Protein AF-A0A7X8D8J1-F1 (afdb_monomer_lite)

pLDDT: mean 74.01, std 10.94, range [45.5, 93.56]

Sequence (204 aa):
MSASIVFHGLAAIAYAVLALSLWLPIQKYQRSPKLDRTFRAGLLAAIIIHGTGLLLTIILPHGLHIGWALALSAGLWLGMVVFWFESLYLRLDSLLLILLPTAALVSLIATLFPEGIVVHHANSEWLRVHLLIALCAYGLAGVAAMHAILITVLDRQLHRPVQAAGQQNTWYRALDSMPPLMVQEDLLFRLIRIAFFVLTLTVI

Secondary structure (DSSP, 8-state):
--HHHHHHHHHHHHHHHHHHHHHHHHHHH-PPP---HHHHHHHHHHHHHHHHHHHHHHEETTEEEE-HHHHHHHHHHHHHHHHHHHHHHS--TTTHHHHHHHHHHHHHHHHH----EEETTTTSHHHHHHHHHHHHHHHHHHHHHHHHHHHHHHHHHHTS-S--TT---HHHHHHHTSPPHHHHHHHHHHHHHHHHHHHHHTT-

Foldseek 3Di:
DQVLLVLLLVLLVLLVVLLCVQLVCCVPPVDQQDDDPVSLVSLVVSLVSLVVSLCSLQDDPQFGWDDPLSLQLLLLSVLSVVVSVVVVVDVQRLVSNVSSVVNSVSSVVCSVPVDTDGPRPPPDPLVSVLVVLLSNLSNLVVVLVVLVVVLVVLVVVVPDPPPPPPDPDSVNVSSVSGDDSVVSVVSSVVSNVVSVVSVVVSVD

Structure (mmCIF, N/CA/C/O backbone):
data_AF-A0A7X8D8J1-F1
#
_entry.id   AF-A0A7X8D8J1-F1
#
loop_
_atom_site.group_PDB
_atom_site.id
_atom_site.type_symbol
_atom_site.label_atom_id
_atom_site.label_alt_id
_atom_site.label_comp_id
_atom_site.label_asym_id
_atom_site.label_entity_id
_atom_site.label_seq_id
_atom_site.pdbx_PDB_ins_code
_atom_site.Cartn_x
_atom_site.Cartn_y
_atom_site.Cartn_z
_atom_site.occupancy
_atom_site.B_iso_or_equiv
_atom_site.auth_seq_id
_atom_site.auth_comp_id
_atom_site.auth_asym_id
_atom_site.auth_atom_id
_atom_site.pdbx_PDB_model_num
ATOM 1 N N . MET A 1 1 ? -10.851 -2.594 -23.783 1.00 45.94 1 MET A N 1
A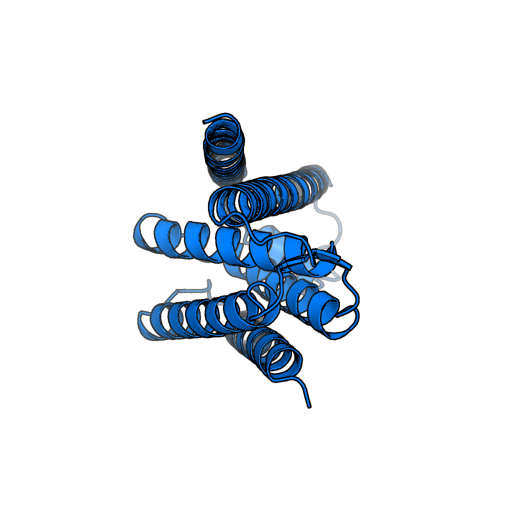TOM 2 C CA . MET A 1 1 ? -10.847 -1.991 -22.432 1.00 45.94 1 MET A CA 1
ATOM 3 C C . MET A 1 1 ? -9.671 -2.580 -21.683 1.00 45.94 1 MET A C 1
ATOM 5 O O . MET A 1 1 ? -9.546 -3.799 -21.685 1.00 45.94 1 MET A O 1
ATOM 9 N N . SER A 1 2 ? -8.736 -1.756 -21.208 1.00 56.00 2 SER A N 1
ATOM 10 C CA . SER A 1 2 ? -7.448 -2.243 -20.704 1.00 56.00 2 SER A CA 1
ATOM 11 C C . SER A 1 2 ? -7.666 -3.100 -19.455 1.00 56.00 2 SER A C 1
ATOM 13 O O . SER A 1 2 ? -8.255 -2.656 -18.471 1.00 56.00 2 SER A O 1
ATOM 15 N N . ALA A 1 3 ? -7.221 -4.357 -19.512 1.00 59.69 3 ALA A N 1
ATOM 16 C CA . ALA A 1 3 ? -7.370 -5.323 -18.425 1.00 59.69 3 ALA A CA 1
ATOM 17 C C . ALA A 1 3 ? -6.853 -4.771 -17.081 1.00 59.69 3 ALA A C 1
ATOM 19 O O . ALA A 1 3 ? -7.412 -5.074 -16.032 1.00 59.69 3 ALA A O 1
ATOM 20 N N . SER A 1 4 ? -5.858 -3.881 -17.119 1.00 59.12 4 SER A N 1
ATOM 21 C CA . SER A 1 4 ? -5.307 -3.157 -15.970 1.00 59.12 4 SER A CA 1
ATOM 22 C C . SER A 1 4 ? -6.352 -2.411 -15.135 1.00 59.12 4 SER A C 1
ATOM 24 O O . SER A 1 4 ? -6.361 -2.561 -13.912 1.00 59.12 4 SER A O 1
ATOM 26 N N . ILE A 1 5 ? -7.260 -1.662 -15.772 1.00 65.00 5 ILE A N 1
ATOM 27 C CA . ILE A 1 5 ? -8.323 -0.910 -15.080 1.00 65.00 5 ILE A CA 1
ATOM 28 C C . ILE A 1 5 ? -9.283 -1.882 -14.392 1.00 65.00 5 ILE A C 1
ATOM 30 O O . ILE A 1 5 ? -9.696 -1.654 -13.257 1.00 65.00 5 ILE A O 1
ATOM 34 N N . VAL A 1 6 ? -9.592 -3.000 -15.055 1.00 63.94 6 VAL A N 1
ATOM 35 C CA . VAL A 1 6 ? -10.482 -4.035 -14.517 1.00 63.94 6 VAL A CA 1
ATOM 36 C C . VAL A 1 6 ? -9.860 -4.693 -13.288 1.00 63.94 6 VAL A C 1
ATOM 38 O O . VAL A 1 6 ? -10.539 -4.829 -12.278 1.00 63.94 6 VAL A O 1
ATOM 41 N N . PHE A 1 7 ? -8.570 -5.040 -13.322 1.00 62.69 7 PHE A N 1
ATOM 42 C CA . PHE A 1 7 ? -7.897 -5.660 -12.176 1.00 62.69 7 PHE A CA 1
ATOM 43 C C . PHE A 1 7 ? -7.692 -4.699 -10.999 1.00 62.69 7 PHE A C 1
ATOM 45 O O . PHE A 1 7 ? -7.844 -5.119 -9.854 1.00 62.69 7 PHE A O 1
ATOM 52 N N . HIS A 1 8 ? -7.412 -3.416 -11.250 1.00 63.53 8 HIS A N 1
ATOM 53 C CA . HIS A 1 8 ? -7.326 -2.414 -10.179 1.00 63.53 8 HIS A CA 1
ATOM 54 C C . HIS A 1 8 ? -8.711 -2.130 -9.581 1.00 63.53 8 HIS A C 1
ATOM 56 O O . HIS A 1 8 ? -8.853 -2.078 -8.364 1.00 63.53 8 HIS A O 1
ATOM 62 N N . GLY A 1 9 ? -9.759 -2.061 -10.407 1.00 61.25 9 GLY A N 1
ATOM 63 C CA . GLY A 1 9 ? -11.138 -1.959 -9.926 1.00 61.25 9 GLY A CA 1
ATOM 64 C C . GLY A 1 9 ? -11.572 -3.186 -9.123 1.00 61.25 9 GLY A C 1
ATOM 65 O O . GLY A 1 9 ? -12.199 -3.053 -8.074 1.00 61.25 9 GLY A O 1
ATOM 66 N N . LEU A 1 10 ? -11.187 -4.387 -9.560 1.00 65.00 10 LEU A N 1
ATOM 67 C CA . LEU A 1 10 ? -11.498 -5.635 -8.863 1.00 65.00 10 LEU A CA 1
ATOM 68 C C . LEU A 1 10 ? -10.735 -5.746 -7.536 1.00 65.00 10 LEU A C 1
ATOM 70 O O . LEU A 1 10 ? -11.315 -6.187 -6.545 1.00 65.00 10 LEU A O 1
ATOM 74 N N . ALA A 1 11 ? -9.488 -5.271 -7.478 1.00 61.94 11 ALA A N 1
ATOM 75 C CA . ALA A 1 11 ? -8.738 -5.126 -6.233 1.00 61.94 11 ALA A CA 1
ATOM 76 C C . ALA A 1 11 ? -9.408 -4.120 -5.281 1.00 61.94 11 ALA A C 1
ATOM 78 O O . ALA A 1 11 ? -9.615 -4.444 -4.111 1.00 61.94 11 ALA A O 1
ATOM 79 N N . ALA A 1 12 ? -9.826 -2.949 -5.772 1.00 70.56 12 ALA A N 1
ATOM 80 C CA . ALA A 1 12 ? -10.542 -1.954 -4.974 1.00 70.56 12 ALA A CA 1
ATOM 81 C C . ALA A 1 12 ? -11.846 -2.523 -4.391 1.00 70.56 12 ALA A C 1
ATOM 83 O O . ALA A 1 12 ? -12.107 -2.362 -3.198 1.00 70.56 12 ALA A O 1
ATOM 84 N N . ILE A 1 13 ? -12.627 -3.249 -5.200 1.00 70.19 13 ILE A N 1
ATOM 85 C CA . ILE A 1 13 ? -13.854 -3.925 -4.754 1.00 70.19 13 ILE A CA 1
ATOM 86 C C . ILE A 1 13 ? -13.526 -5.014 -3.727 1.00 70.19 13 ILE A C 1
ATOM 88 O O . ILE A 1 13 ? -14.187 -5.083 -2.694 1.00 70.19 13 ILE A O 1
ATOM 92 N N . ALA A 1 14 ? -12.496 -5.833 -3.954 1.00 66.88 14 ALA A N 1
ATOM 93 C CA . ALA A 1 14 ? -12.094 -6.880 -3.017 1.00 66.88 14 ALA A CA 1
ATOM 94 C C . ALA A 1 14 ? -11.676 -6.299 -1.655 1.00 66.88 14 ALA A C 1
ATOM 96 O O . ALA A 1 14 ? -12.141 -6.772 -0.615 1.00 66.88 14 ALA A O 1
ATOM 97 N N . TYR A 1 15 ? -10.870 -5.233 -1.642 1.00 72.81 15 TYR A N 1
ATOM 98 C CA . TYR A 1 15 ? -10.497 -4.542 -0.406 1.00 72.81 15 TYR A CA 1
ATOM 99 C C . TYR A 1 15 ? -11.685 -3.835 0.250 1.00 72.81 15 TYR A C 1
ATOM 101 O O . TYR A 1 15 ? -11.794 -3.874 1.473 1.00 72.81 15 TYR A O 1
ATOM 109 N N . ALA A 1 16 ? -12.606 -3.255 -0.524 1.00 69.75 16 ALA A N 1
ATOM 110 C CA . ALA A 1 16 ? -13.817 -2.629 0.003 1.00 69.75 16 ALA A CA 1
ATOM 111 C C . ALA A 1 16 ? -14.773 -3.654 0.635 1.00 69.75 16 ALA A C 1
ATOM 113 O O . ALA A 1 16 ? -15.301 -3.414 1.720 1.00 69.75 16 ALA A O 1
ATOM 114 N N . VAL A 1 17 ? -14.958 -4.820 0.010 1.00 71.56 17 VAL A N 1
ATOM 115 C CA . VAL A 1 17 ? -15.770 -5.920 0.555 1.00 71.56 17 VAL A CA 1
ATOM 116 C C . VAL A 1 17 ? -15.147 -6.456 1.842 1.00 71.56 17 VAL A C 1
ATOM 118 O O . VAL A 1 17 ? -15.855 -6.631 2.834 1.00 71.56 17 VAL A O 1
ATOM 121 N N . LEU A 1 18 ? -13.826 -6.651 1.870 1.00 66.25 18 LEU A N 1
ATOM 122 C CA . LEU A 1 18 ? -13.120 -7.067 3.083 1.00 66.25 18 LEU A CA 1
ATOM 123 C C . LEU A 1 18 ? -13.219 -6.000 4.184 1.00 66.25 18 LEU A C 1
ATOM 125 O O . LEU A 1 18 ? -13.512 -6.349 5.329 1.00 66.25 18 LEU A O 1
ATOM 129 N N . ALA A 1 19 ? -13.074 -4.715 3.840 1.00 67.75 19 ALA A N 1
ATOM 1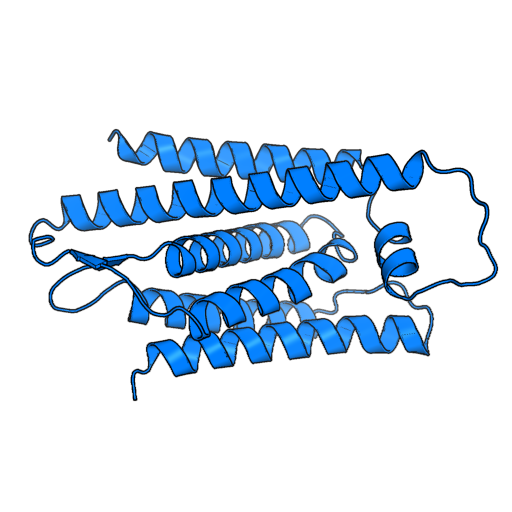30 C CA . ALA A 1 19 ? -13.247 -3.603 4.775 1.00 67.75 19 ALA A CA 1
ATOM 131 C C . ALA A 1 19 ? -14.655 -3.611 5.384 1.00 67.75 19 ALA A C 1
ATOM 133 O O . ALA A 1 19 ? -14.799 -3.607 6.605 1.00 67.75 19 ALA A O 1
ATOM 134 N N . LEU A 1 20 ? -15.693 -3.699 4.548 1.00 67.25 20 LEU A N 1
ATOM 135 C CA . LEU A 1 20 ? -17.090 -3.750 4.982 1.00 67.25 20 LEU A CA 1
ATOM 136 C C . LEU A 1 20 ? -17.372 -4.990 5.835 1.00 67.25 20 LEU A C 1
ATOM 138 O O . LEU A 1 20 ? -18.049 -4.884 6.856 1.00 67.25 20 LEU A O 1
ATOM 142 N N . SER A 1 21 ? -16.818 -6.149 5.477 1.00 61.84 21 SER A N 1
ATOM 143 C CA . SER A 1 21 ? -17.015 -7.390 6.234 1.00 61.84 21 SER A CA 1
ATOM 144 C C . SER A 1 21 ? -16.409 -7.356 7.641 1.00 61.84 21 SER A C 1
ATOM 146 O O . SER A 1 21 ? -16.939 -8.015 8.531 1.00 61.84 21 SER A O 1
ATOM 148 N N . LEU A 1 22 ? -15.352 -6.564 7.870 1.00 62.69 22 LEU A N 1
ATOM 149 C CA . LEU A 1 22 ? -14.806 -6.323 9.209 1.00 62.69 22 LEU A CA 1
ATOM 150 C C . LEU A 1 22 ? -15.526 -5.185 9.935 1.00 62.69 22 LEU A C 1
ATOM 152 O O . LEU A 1 22 ? -15.709 -5.256 11.150 1.00 62.69 22 LEU A O 1
ATOM 156 N N . TRP A 1 23 ? -15.973 -4.156 9.213 1.00 61.16 23 TRP A N 1
ATOM 157 C CA . TRP A 1 23 ? -16.614 -2.996 9.833 1.00 61.16 23 TRP A CA 1
ATOM 158 C C . TRP A 1 23 ? -18.055 -3.272 10.275 1.00 61.16 23 TRP A C 1
ATOM 160 O O . TRP A 1 23 ? -18.462 -2.827 11.350 1.00 61.16 23 TRP A O 1
ATOM 170 N N . LEU A 1 24 ? -18.827 -4.021 9.479 1.00 62.69 24 LEU A N 1
ATOM 171 C CA . LEU A 1 24 ? -20.242 -4.309 9.746 1.00 62.69 24 LEU A CA 1
ATOM 172 C C . LEU A 1 24 ? -20.457 -5.086 11.066 1.00 62.69 24 LEU A C 1
ATOM 174 O O . LEU A 1 24 ? -21.330 -4.695 11.844 1.00 62.69 24 LEU A O 1
ATOM 178 N N . PRO A 1 25 ? -19.675 -6.133 11.403 1.00 57.69 25 PRO A N 1
ATOM 179 C CA . PRO A 1 25 ? -19.815 -6.845 12.673 1.00 57.69 25 PRO A CA 1
ATOM 180 C C . PRO A 1 25 ? -19.389 -6.019 13.891 1.00 57.69 25 PRO A C 1
ATOM 182 O O . PRO A 1 25 ? -19.985 -6.170 14.956 1.00 57.69 25 PRO A O 1
ATOM 185 N N . ILE A 1 26 ? -18.404 -5.126 13.747 1.00 59.12 26 ILE A N 1
ATOM 186 C CA . ILE A 1 26 ? -17.989 -4.205 14.819 1.00 59.12 26 ILE A CA 1
ATOM 187 C C . ILE A 1 26 ? -19.116 -3.216 15.122 1.00 59.12 26 ILE A C 1
ATOM 189 O O . ILE A 1 26 ? -19.447 -2.999 16.289 1.00 59.12 26 ILE A O 1
ATOM 193 N N . GLN A 1 27 ? -19.755 -2.673 14.078 1.00 57.31 27 GLN A N 1
ATOM 194 C CA . GLN A 1 27 ? -20.901 -1.770 14.221 1.00 57.31 27 GLN A CA 1
ATOM 195 C C . GLN A 1 27 ? -22.107 -2.455 14.871 1.00 57.31 27 GLN A C 1
ATOM 197 O O . GLN A 1 27 ? -22.804 -1.832 15.669 1.00 57.31 27 GLN A O 1
ATOM 202 N N . LYS A 1 28 ? -22.356 -3.726 14.533 1.00 53.72 28 LYS A N 1
ATOM 203 C CA . LYS A 1 28 ? -23.600 -4.418 14.897 1.00 53.72 28 LYS A CA 1
ATOM 204 C C . LYS A 1 28 ? -23.507 -5.265 16.173 1.00 53.72 28 LYS A C 1
ATOM 206 O O . LYS A 1 28 ? -24.528 -5.459 16.823 1.00 53.72 28 LYS A O 1
ATOM 211 N N . TYR A 1 29 ? -22.320 -5.759 16.543 1.00 52.19 29 TYR A N 1
ATOM 212 C CA . TYR A 1 29 ? -22.154 -6.750 17.622 1.00 52.19 29 TYR A CA 1
ATOM 213 C C . TYR A 1 29 ? -21.046 -6.440 18.642 1.00 52.19 29 TYR A C 1
ATOM 215 O O . TYR A 1 29 ? -20.812 -7.278 19.511 1.00 52.19 29 TYR A O 1
ATOM 223 N N . GLN A 1 30 ? -20.355 -5.291 18.558 1.00 54.56 30 GLN A N 1
ATOM 224 C CA . GLN A 1 30 ? -19.286 -4.899 19.503 1.00 54.56 30 GLN A CA 1
ATOM 225 C C . GLN A 1 30 ? -18.214 -5.990 19.727 1.00 54.56 30 GLN A C 1
ATOM 227 O O . GLN A 1 30 ? -17.641 -6.113 20.807 1.00 54.56 30 GLN A O 1
ATOM 232 N N . ARG A 1 31 ? -17.943 -6.825 18.717 1.00 54.22 31 ARG A N 1
ATOM 233 C CA . ARG A 1 31 ? -16.914 -7.868 18.803 1.00 54.22 31 ARG A CA 1
ATOM 234 C C . ARG A 1 31 ? -15.585 -7.327 18.306 1.00 54.22 31 ARG A C 1
ATOM 236 O O . ARG A 1 31 ? -15.532 -6.742 17.228 1.00 54.22 31 ARG A O 1
ATOM 243 N N . SER A 1 32 ? -14.513 -7.588 19.053 1.00 54.66 32 SER A N 1
ATOM 244 C CA . SER A 1 32 ? -13.151 -7.394 18.556 1.00 54.66 32 SER A CA 1
ATOM 245 C C . SER A 1 32 ? -12.984 -8.171 17.244 1.00 54.66 32 SER A C 1
ATOM 247 O O . SER A 1 32 ? -13.390 -9.342 17.196 1.00 54.66 32 SER A O 1
ATOM 249 N N . PRO A 1 33 ? -12.429 -7.553 16.185 1.00 59.19 33 PRO A N 1
ATOM 250 C CA . PRO A 1 33 ? -12.166 -8.257 14.940 1.00 59.19 33 PRO A CA 1
ATOM 251 C C . PRO A 1 33 ? -11.266 -9.453 15.246 1.00 59.19 33 PRO A C 1
ATOM 253 O O . PRO A 1 33 ? -10.233 -9.311 15.893 1.00 59.19 33 PRO A O 1
ATOM 256 N N . LYS A 1 34 ? -11.691 -10.645 14.828 1.00 63.31 34 LYS A N 1
ATOM 257 C CA . LYS A 1 34 ? -10.862 -11.848 14.858 1.00 63.31 34 LYS A CA 1
ATOM 258 C C . LYS A 1 34 ? -10.636 -12.264 13.422 1.00 63.31 34 LYS A C 1
ATOM 260 O O . LYS A 1 34 ? -11.606 -12.516 12.705 1.00 63.31 34 LYS A O 1
ATOM 265 N N . LEU A 1 35 ? -9.375 -12.354 13.011 1.00 66.19 35 LEU A N 1
ATOM 266 C CA . LEU A 1 35 ? -9.056 -12.941 11.718 1.00 66.19 35 LEU A CA 1
ATOM 267 C C . LEU A 1 35 ? -9.223 -14.456 11.790 1.00 66.19 35 LEU A C 1
ATOM 269 O O . LEU A 1 35 ? -8.325 -15.171 12.235 1.00 66.19 35 LEU A O 1
ATOM 273 N N . ASP A 1 36 ? -10.368 -14.939 11.319 1.00 73.88 36 ASP A N 1
ATOM 274 C 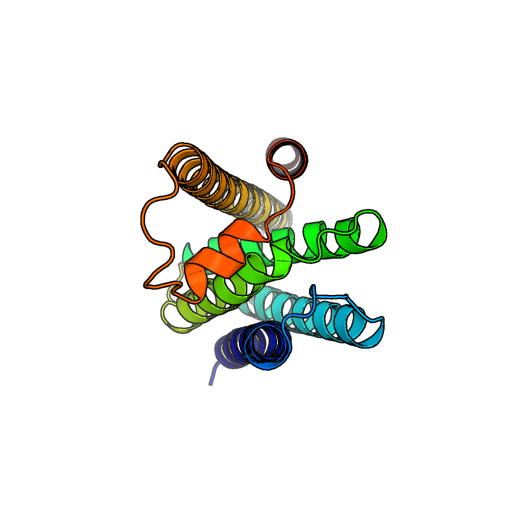CA . ASP A 1 36 ? -10.545 -16.355 11.026 1.00 73.88 36 ASP A CA 1
ATOM 275 C C . ASP A 1 36 ? -9.704 -16.766 9.798 1.00 73.88 36 ASP A C 1
ATOM 277 O O . ASP A 1 36 ? -9.315 -15.942 8.959 1.00 73.88 36 ASP A O 1
ATOM 281 N N . ARG A 1 37 ? -9.412 -18.063 9.675 1.00 78.44 37 ARG A N 1
ATOM 282 C CA . ARG A 1 37 ? -8.624 -18.645 8.578 1.00 78.44 37 ARG A CA 1
ATOM 283 C C . ARG A 1 37 ? -9.214 -18.310 7.205 1.00 78.44 37 ARG A C 1
ATOM 285 O O . ARG A 1 37 ? -8.469 -18.077 6.256 1.00 78.44 37 ARG A O 1
ATOM 292 N N . THR A 1 38 ? -10.538 -18.245 7.121 1.00 78.50 38 THR A N 1
ATOM 293 C CA . THR A 1 38 ? -11.296 -17.841 5.930 1.00 78.50 38 THR A CA 1
ATOM 294 C C . THR A 1 38 ? -10.978 -16.406 5.505 1.00 78.50 38 THR A C 1
ATOM 296 O O . THR A 1 38 ? -10.695 -16.157 4.334 1.00 78.50 38 THR A O 1
ATOM 299 N N . PHE A 1 39 ? -10.923 -15.475 6.459 1.00 77.69 39 PHE A N 1
ATOM 300 C CA . PHE A 1 39 ? -10.586 -14.078 6.197 1.00 77.69 39 PHE A CA 1
ATOM 301 C C . PHE A 1 39 ? -9.138 -13.921 5.724 1.00 77.69 39 PHE A C 1
ATOM 303 O O . PHE A 1 39 ? -8.874 -13.208 4.759 1.00 77.69 39 PHE A O 1
ATOM 310 N N . ARG A 1 40 ? -8.193 -14.639 6.346 1.00 78.69 40 ARG A N 1
ATOM 311 C CA . ARG A 1 40 ? -6.777 -14.639 5.928 1.00 78.69 40 ARG A CA 1
ATOM 312 C C . ARG A 1 40 ? -6.592 -15.152 4.500 1.00 78.69 40 ARG A C 1
ATOM 314 O O . ARG A 1 40 ? -5.772 -14.607 3.762 1.00 78.69 40 ARG A O 1
ATOM 321 N N . ALA A 1 41 ? -7.356 -16.174 4.114 1.00 81.19 41 ALA A N 1
ATOM 322 C CA . ALA A 1 41 ? -7.362 -16.697 2.751 1.00 81.19 41 ALA A CA 1
ATOM 323 C C . ALA A 1 41 ? -7.986 -15.701 1.758 1.00 81.19 41 ALA A C 1
ATOM 325 O O . ALA A 1 41 ? -7.433 -15.489 0.681 1.00 81.19 41 ALA A O 1
ATOM 326 N N . GLY A 1 42 ? -9.084 -15.035 2.134 1.00 81.38 42 GLY A N 1
ATOM 327 C CA . GLY A 1 42 ? -9.688 -13.969 1.326 1.00 81.38 42 GLY A CA 1
ATOM 328 C C . GLY A 1 42 ? -8.751 -12.773 1.127 1.00 81.38 42 GLY A C 1
ATOM 329 O O . GLY A 1 42 ? -8.629 -12.257 0.018 1.00 81.38 42 GLY A O 1
ATOM 330 N N . LEU A 1 43 ? -8.022 -12.385 2.176 1.00 81.31 43 LEU A N 1
ATOM 331 C CA . LEU A 1 43 ? -7.011 -11.332 2.113 1.00 81.31 43 LEU A CA 1
ATOM 332 C C . LEU A 1 43 ? -5.852 -11.708 1.180 1.00 81.31 43 LEU A C 1
ATOM 334 O O . LEU A 1 43 ? -5.447 -10.891 0.357 1.00 81.31 43 LEU A O 1
ATOM 338 N N . LEU A 1 44 ? -5.363 -12.950 1.261 1.00 84.50 44 LEU A N 1
ATOM 339 C CA . LEU A 1 44 ? -4.348 -13.469 0.340 1.00 84.50 44 LEU A CA 1
ATOM 340 C C . LEU A 1 44 ? -4.843 -13.413 -1.113 1.00 84.50 44 LEU A C 1
ATOM 342 O O . LEU A 1 44 ? -4.118 -12.950 -1.990 1.00 84.50 44 LEU A O 1
ATOM 346 N N . ALA A 1 45 ? -6.084 -13.835 -1.370 1.00 82.50 45 ALA A N 1
ATOM 347 C CA . ALA A 1 45 ? -6.670 -13.778 -2.706 1.00 82.50 45 ALA A CA 1
ATOM 348 C C . ALA A 1 45 ? -6.740 -12.335 -3.236 1.00 82.50 45 ALA A C 1
ATOM 350 O O . ALA A 1 45 ? -6.345 -12.085 -4.374 1.00 82.50 45 ALA A O 1
ATOM 351 N N . ALA A 1 46 ? -7.157 -11.373 -2.405 1.00 80.69 46 ALA A N 1
ATOM 352 C CA . ALA A 1 46 ? -7.173 -9.955 -2.771 1.00 80.69 46 ALA A CA 1
ATOM 353 C C . ALA A 1 46 ? -5.765 -9.420 -3.091 1.00 80.69 46 ALA A C 1
ATOM 355 O O . ALA A 1 46 ? -5.587 -8.703 -4.075 1.00 80.69 46 ALA A O 1
ATOM 356 N N . ILE A 1 47 ? -4.753 -9.816 -2.311 1.00 83.25 47 ILE A N 1
ATOM 357 C CA . ILE A 1 47 ? -3.347 -9.470 -2.565 1.00 83.25 47 ILE A CA 1
ATOM 358 C C . ILE A 1 47 ? -2.877 -10.051 -3.904 1.00 83.25 47 ILE A C 1
ATOM 360 O O . ILE A 1 47 ? -2.252 -9.336 -4.684 1.00 83.25 47 ILE A O 1
ATOM 364 N N . ILE A 1 48 ? -3.194 -11.308 -4.218 1.00 85.81 48 ILE A N 1
ATOM 365 C CA . ILE A 1 48 ? -2.811 -11.931 -5.497 1.00 85.81 48 ILE A CA 1
ATOM 366 C C . ILE A 1 48 ? -3.478 -11.208 -6.676 1.00 85.81 48 ILE A C 1
ATOM 368 O O . ILE A 1 48 ? -2.824 -10.903 -7.674 1.00 85.81 48 ILE A O 1
ATOM 372 N N . ILE A 1 49 ? -4.762 -10.875 -6.556 1.00 80.44 49 ILE A N 1
ATOM 373 C CA . ILE A 1 49 ? -5.505 -10.131 -7.583 1.00 80.44 49 ILE A CA 1
ATOM 374 C C . ILE A 1 49 ? -4.898 -8.739 -7.802 1.00 80.44 49 ILE A C 1
ATOM 376 O O . ILE A 1 49 ? -4.677 -8.326 -8.938 1.00 80.44 49 ILE A O 1
ATOM 380 N N . HIS A 1 50 ? -4.585 -8.017 -6.729 1.00 81.38 50 HIS A N 1
ATOM 381 C CA . HIS A 1 50 ? -3.964 -6.700 -6.840 1.00 81.38 50 HIS A CA 1
ATOM 382 C C . HIS A 1 50 ? -2.562 -6.794 -7.466 1.00 81.38 50 HIS A C 1
ATOM 384 O O . HIS A 1 50 ? -2.237 -6.023 -8.368 1.00 81.38 50 HIS A O 1
ATOM 390 N N . GLY A 1 51 ? -1.765 -7.788 -7.065 1.00 83.06 51 GLY A N 1
ATOM 391 C CA . GLY A 1 51 ? -0.423 -8.015 -7.606 1.00 83.06 51 GLY A CA 1
ATOM 392 C C . GLY A 1 51 ? -0.433 -8.382 -9.090 1.00 83.06 51 GLY A C 1
ATOM 393 O O . GLY A 1 51 ? 0.361 -7.855 -9.864 1.00 83.06 51 GLY A O 1
ATOM 394 N N . THR A 1 52 ? -1.371 -9.231 -9.517 1.00 81.44 52 THR A N 1
ATOM 395 C CA . THR A 1 52 ? -1.552 -9.560 -10.942 1.00 81.44 52 THR A CA 1
ATOM 396 C C . THR A 1 52 ? -1.992 -8.344 -11.750 1.00 81.44 52 THR A C 1
ATOM 398 O O . THR A 1 52 ? -1.438 -8.100 -12.820 1.00 81.44 52 THR A O 1
ATOM 401 N N . GLY A 1 53 ? -2.903 -7.526 -11.213 1.00 80.19 53 GLY A N 1
ATOM 402 C CA . GLY A 1 53 ? -3.257 -6.241 -11.808 1.00 80.19 53 GLY A CA 1
ATOM 403 C C . GLY A 1 53 ? -2.044 -5.339 -11.999 1.00 80.19 53 GLY A C 1
ATOM 404 O O . GLY A 1 53 ? -1.825 -4.844 -13.098 1.00 80.19 53 GLY A O 1
ATOM 405 N N . LEU A 1 54 ? -1.230 -5.162 -10.958 1.00 81.06 54 LEU A N 1
ATOM 406 C CA . LEU A 1 54 ? -0.012 -4.351 -11.002 1.00 81.06 54 LEU A CA 1
ATOM 407 C C . LEU A 1 54 ? 0.994 -4.854 -12.040 1.00 81.06 54 LEU A C 1
ATOM 409 O O . LEU A 1 54 ? 1.479 -4.056 -12.838 1.00 81.06 54 LEU A O 1
ATOM 413 N N . LEU A 1 55 ? 1.272 -6.159 -12.072 1.00 81.56 55 LEU A N 1
ATOM 414 C CA . LEU A 1 55 ? 2.198 -6.757 -13.039 1.00 81.56 55 LEU A CA 1
ATOM 415 C C . LEU A 1 55 ? 1.761 -6.489 -14.482 1.00 81.56 55 LEU A C 1
ATOM 417 O O . LEU A 1 55 ? 2.580 -6.070 -15.296 1.00 81.56 55 LEU A O 1
ATOM 421 N N . LEU A 1 56 ? 0.470 -6.669 -14.775 1.00 80.25 56 LEU A N 1
ATOM 422 C CA . LEU A 1 56 ? -0.097 -6.427 -16.104 1.00 80.25 56 LEU A CA 1
ATOM 423 C C . LEU A 1 56 ? -0.102 -4.944 -16.497 1.00 80.25 56 LEU A C 1
ATOM 425 O O . LEU A 1 56 ? -0.073 -4.633 -17.687 1.00 80.25 56 LEU A O 1
ATOM 429 N N . THR A 1 57 ? -0.166 -4.030 -15.525 1.00 78.62 57 THR A N 1
ATOM 430 C CA . THR A 1 57 ? -0.143 -2.587 -15.801 1.00 78.62 57 THR A CA 1
ATOM 431 C C . THR A 1 57 ? 1.269 -2.027 -15.895 1.00 78.62 57 THR A C 1
ATOM 433 O O . THR A 1 57 ? 1.471 -1.078 -16.638 1.00 78.62 57 THR A O 1
ATOM 436 N N . ILE A 1 58 ? 2.228 -2.563 -15.138 1.00 80.25 58 ILE A N 1
ATOM 437 C CA . ILE A 1 58 ? 3.605 -2.053 -15.081 1.00 80.25 58 ILE A CA 1
ATOM 438 C C . ILE A 1 58 ? 4.445 -2.632 -16.224 1.00 80.25 58 ILE A C 1
ATOM 440 O O . ILE A 1 58 ? 5.179 -1.891 -16.881 1.00 80.25 58 ILE A O 1
ATOM 444 N N . ILE A 1 59 ? 4.339 -3.942 -16.471 1.00 80.19 59 ILE A N 1
ATOM 445 C CA . ILE A 1 59 ? 5.145 -4.656 -17.465 1.00 80.19 59 ILE A CA 1
ATOM 446 C C . ILE A 1 59 ? 4.378 -4.693 -18.787 1.00 80.19 59 ILE A C 1
ATOM 448 O O . ILE A 1 59 ? 3.453 -5.487 -18.959 1.00 80.19 59 ILE A O 1
ATOM 452 N N . LEU A 1 60 ? 4.770 -3.840 -19.736 1.00 79.25 60 LEU A N 1
ATOM 453 C CA . LEU A 1 60 ? 4.234 -3.853 -21.095 1.00 79.25 60 LEU A CA 1
ATOM 454 C C . LEU A 1 60 ? 5.237 -4.497 -22.065 1.00 79.25 60 LEU A C 1
ATOM 456 O O . LEU A 1 60 ? 6.448 -4.428 -21.847 1.00 79.25 60 LEU A O 1
ATOM 460 N N . PRO A 1 61 ? 4.771 -5.058 -23.199 1.00 71.00 61 PRO A N 1
ATOM 461 C CA . PRO A 1 61 ? 5.664 -5.690 -24.171 1.00 71.00 61 PRO A CA 1
ATOM 462 C C . PRO A 1 61 ? 6.718 -4.738 -24.773 1.00 71.00 61 PRO A C 1
ATOM 464 O O . PRO A 1 61 ? 7.770 -5.193 -25.206 1.00 71.00 61 PRO A O 1
ATOM 467 N N . HIS A 1 62 ? 6.457 -3.424 -24.779 1.00 68.06 62 HIS A N 1
ATOM 468 C CA . HIS A 1 62 ? 7.306 -2.403 -25.415 1.00 68.06 62 HIS A CA 1
ATOM 469 C C . HIS A 1 62 ? 7.852 -1.354 -24.424 1.00 68.06 62 HIS A C 1
ATOM 471 O O . HIS A 1 62 ? 8.276 -0.277 -24.838 1.00 68.06 62 HIS A O 1
ATOM 477 N N . GLY A 1 63 ? 7.826 -1.626 -23.115 1.00 73.31 63 GLY A N 1
ATOM 478 C CA . GLY A 1 63 ? 8.338 -0.689 -22.113 1.00 73.31 63 GLY A CA 1
ATOM 479 C C . GLY A 1 63 ? 7.759 -0.898 -20.719 1.00 73.31 63 GLY A C 1
ATOM 480 O O . GLY A 1 63 ? 6.947 -1.792 -20.492 1.00 73.31 63 GLY A O 1
ATOM 481 N N . LEU A 1 64 ? 8.175 -0.047 -19.783 1.00 79.50 64 LEU A N 1
ATOM 482 C CA . LEU A 1 64 ? 7.593 -0.000 -18.443 1.00 79.50 64 LEU A CA 1
ATOM 483 C C . LEU A 1 64 ? 6.619 1.172 -18.362 1.00 79.50 64 LEU A C 1
ATOM 485 O O . LEU A 1 64 ? 6.984 2.294 -18.720 1.00 79.50 64 LEU A O 1
ATOM 489 N N . HIS A 1 65 ? 5.401 0.922 -17.897 1.00 80.56 65 HIS A N 1
ATOM 490 C CA . HIS A 1 65 ? 4.448 1.988 -17.620 1.00 80.56 65 HIS A CA 1
ATOM 491 C C . HIS A 1 65 ? 4.552 2.372 -16.146 1.00 80.56 65 HIS A C 1
ATOM 493 O O . HIS A 1 65 ? 4.226 1.590 -15.250 1.00 80.56 65 HIS A O 1
ATOM 499 N N . ILE A 1 66 ? 5.058 3.579 -15.901 1.00 78.81 66 ILE A N 1
ATOM 500 C CA . ILE A 1 66 ? 5.322 4.091 -14.558 1.00 78.81 66 ILE A CA 1
ATOM 501 C C . ILE A 1 66 ? 4.474 5.339 -14.346 1.00 78.81 66 ILE A C 1
ATOM 503 O O . ILE A 1 66 ? 4.477 6.261 -15.159 1.00 78.81 66 ILE A O 1
ATOM 507 N N . GLY A 1 67 ? 3.773 5.392 -13.220 1.00 78.12 67 GLY A N 1
ATOM 508 C CA . GLY A 1 67 ? 3.024 6.564 -12.784 1.00 78.12 67 GLY A CA 1
ATOM 509 C C . GLY A 1 67 ? 3.086 6.692 -11.270 1.00 78.12 67 GLY A C 1
ATOM 510 O O . GLY A 1 67 ? 3.324 5.711 -10.566 1.00 78.12 67 GLY A O 1
ATOM 511 N N . TRP A 1 68 ? 2.852 7.895 -10.752 1.00 76.38 68 TRP A N 1
ATOM 512 C CA . TRP A 1 68 ? 2.824 8.137 -9.307 1.00 76.38 68 TRP A CA 1
ATOM 513 C C . TRP A 1 68 ? 1.704 7.332 -8.623 1.00 76.38 68 TRP A C 1
ATOM 515 O O . TRP A 1 68 ? 1.918 6.761 -7.557 1.00 76.38 68 TRP A O 1
ATOM 525 N N . ALA A 1 69 ? 0.536 7.207 -9.265 1.00 77.19 69 ALA A N 1
ATOM 526 C CA . ALA A 1 69 ? -0.585 6.429 -8.745 1.00 77.19 69 ALA A CA 1
ATOM 527 C C . ALA A 1 69 ? -0.268 4.923 -8.724 1.00 77.19 69 ALA A C 1
ATOM 529 O O . ALA A 1 69 ? -0.564 4.239 -7.745 1.00 77.19 69 ALA A O 1
ATOM 530 N N . LEU A 1 70 ? 0.420 4.422 -9.758 1.00 76.75 70 LEU A N 1
ATOM 531 C CA . LEU A 1 70 ? 0.927 3.046 -9.804 1.00 76.75 70 LEU A CA 1
ATOM 532 C C . LEU A 1 70 ? 1.996 2.794 -8.741 1.00 76.75 70 LEU A C 1
ATOM 534 O O . LEU A 1 70 ? 1.965 1.747 -8.103 1.00 76.75 70 LEU A O 1
ATOM 538 N N . ALA A 1 71 ? 2.896 3.751 -8.503 1.00 77.31 71 ALA A N 1
ATOM 539 C CA . ALA A 1 71 ? 3.899 3.664 -7.444 1.00 77.31 71 ALA A CA 1
ATOM 540 C C . ALA A 1 71 ? 3.253 3.573 -6.053 1.00 77.31 71 ALA A C 1
ATOM 542 O O . ALA A 1 71 ? 3.638 2.728 -5.245 1.00 77.31 71 ALA A O 1
ATOM 543 N N . LEU A 1 72 ? 2.229 4.393 -5.791 1.00 75.25 72 LEU A N 1
ATOM 544 C CA . LEU A 1 72 ? 1.452 4.335 -4.550 1.00 75.25 72 LEU A CA 1
ATOM 545 C C . LEU A 1 72 ? 0.704 3.004 -4.409 1.00 75.25 72 LEU A C 1
ATOM 547 O O . LEU A 1 72 ? 0.748 2.392 -3.343 1.00 75.25 72 LEU A O 1
ATOM 551 N N . SER A 1 73 ? 0.058 2.529 -5.478 1.00 81.81 73 SER A N 1
ATOM 552 C CA . SER A 1 73 ? -0.656 1.246 -5.484 1.00 81.81 73 SER A CA 1
ATOM 553 C C . SER A 1 73 ? 0.293 0.066 -5.255 1.00 81.81 73 SER A C 1
ATOM 555 O O . SER A 1 73 ? -0.004 -0.808 -4.442 1.00 81.81 73 SER A O 1
ATOM 557 N N . ALA A 1 74 ? 1.462 0.071 -5.903 1.00 82.12 74 ALA A N 1
ATOM 558 C CA . ALA A 1 74 ? 2.513 -0.930 -5.726 1.00 82.12 74 ALA A CA 1
ATOM 559 C C . ALA A 1 74 ? 3.080 -0.916 -4.304 1.00 82.12 74 ALA A C 1
ATOM 561 O O . ALA A 1 74 ? 3.218 -1.966 -3.677 1.00 82.12 74 ALA A O 1
ATOM 562 N N . GLY A 1 75 ? 3.354 0.275 -3.769 1.00 82.31 75 GLY A N 1
ATOM 563 C CA . GLY A 1 75 ? 3.793 0.452 -2.390 1.00 82.31 75 GLY A CA 1
ATOM 564 C C . GLY A 1 75 ? 2.797 -0.120 -1.396 1.00 82.31 75 GLY A C 1
ATOM 565 O O . GLY A 1 75 ? 3.169 -0.883 -0.507 1.00 82.31 75 GLY A O 1
ATOM 566 N N . LEU A 1 76 ? 1.516 0.195 -1.576 1.00 81.25 76 LEU A N 1
ATOM 567 C CA . LEU A 1 76 ? 0.460 -0.282 -0.694 1.00 81.25 76 LEU A CA 1
ATOM 568 C C . LEU A 1 76 ? 0.211 -1.780 -0.831 1.00 81.25 76 LEU A C 1
ATOM 570 O O . LEU A 1 76 ? -0.036 -2.446 0.171 1.00 81.25 76 LEU A O 1
ATOM 574 N N . TRP A 1 77 ? 0.331 -2.327 -2.040 1.00 85.44 77 TRP A N 1
ATOM 575 C CA . TRP A 1 77 ? 0.329 -3.768 -2.259 1.00 85.44 77 TRP A CA 1
ATOM 576 C C . TRP A 1 77 ? 1.469 -4.452 -1.494 1.00 85.44 77 TRP A C 1
ATOM 578 O O . TRP A 1 77 ? 1.213 -5.401 -0.755 1.00 85.44 77 TRP A O 1
ATOM 588 N N . LEU A 1 78 ? 2.699 -3.932 -1.583 1.00 81.44 78 LEU A N 1
ATOM 589 C CA . LEU A 1 78 ? 3.838 -4.440 -0.811 1.00 81.44 78 LEU A CA 1
ATOM 590 C C . LEU A 1 78 ? 3.606 -4.308 0.699 1.00 81.44 78 LEU A C 1
ATOM 592 O O . LEU A 1 78 ? 3.866 -5.251 1.443 1.00 81.44 78 LEU A O 1
ATOM 596 N N . GLY A 1 79 ? 3.058 -3.180 1.155 1.00 80.56 79 GLY A N 1
ATOM 597 C CA . GLY A 1 79 ? 2.665 -2.985 2.550 1.00 80.56 79 GLY A CA 1
ATOM 598 C C . GLY A 1 79 ? 1.635 -4.019 3.016 1.00 80.56 79 GLY A C 1
ATOM 599 O O . GLY A 1 79 ? 1.780 -4.580 4.099 1.00 80.56 79 GLY A O 1
ATOM 600 N N . MET A 1 80 ? 0.645 -4.347 2.178 1.00 81.06 80 MET A N 1
ATOM 601 C CA . MET A 1 80 ? -0.336 -5.403 2.452 1.00 81.06 80 MET A CA 1
ATOM 602 C C . MET A 1 80 ? 0.292 -6.798 2.484 1.00 81.06 80 MET A C 1
ATOM 604 O O . MET A 1 80 ? -0.125 -7.620 3.296 1.00 81.06 80 MET A O 1
ATOM 608 N N . VAL A 1 81 ? 1.291 -7.072 1.640 1.00 83.56 81 VAL A N 1
ATOM 609 C CA . VAL A 1 81 ? 2.062 -8.326 1.681 1.00 83.56 81 VAL A CA 1
ATOM 610 C C . VAL A 1 81 ? 2.830 -8.435 2.997 1.00 83.56 81 VAL A C 1
ATOM 612 O O . VAL A 1 81 ? 2.704 -9.450 3.681 1.00 83.56 81 VAL A O 1
ATOM 615 N N . VAL A 1 82 ? 3.575 -7.391 3.381 1.00 78.94 82 VAL A N 1
ATOM 616 C CA . VAL A 1 82 ? 4.314 -7.345 4.657 1.00 78.94 82 VAL A CA 1
ATOM 617 C C . VAL A 1 82 ? 3.355 -7.552 5.824 1.00 78.94 82 VAL A C 1
ATOM 619 O O . VAL A 1 82 ? 3.568 -8.446 6.640 1.00 78.94 82 VAL A O 1
ATOM 622 N N . PHE A 1 83 ? 2.248 -6.812 5.841 1.00 78.12 83 PHE A N 1
ATOM 623 C CA . PHE A 1 83 ? 1.227 -6.944 6.869 1.00 78.12 83 PHE A CA 1
ATOM 624 C C . PHE A 1 83 ? 0.619 -8.354 6.913 1.00 78.12 83 PHE A C 1
ATOM 626 O O . PHE A 1 83 ? 0.411 -8.906 7.991 1.00 78.12 83 PHE A O 1
ATOM 633 N N . TRP A 1 84 ? 0.323 -8.965 5.760 1.00 81.94 84 TRP A N 1
ATOM 634 C CA . TRP A 1 84 ? -0.224 -10.322 5.713 1.00 81.94 84 TRP A CA 1
ATOM 635 C C . TRP A 1 84 ? 0.752 -11.326 6.328 1.00 81.94 84 TRP A C 1
ATOM 637 O O . TRP A 1 84 ? 0.337 -12.133 7.161 1.00 81.94 84 TRP A O 1
ATOM 647 N N . PHE A 1 85 ? 2.043 -11.227 5.996 1.00 80.25 85 PHE A N 1
ATOM 648 C CA . PHE A 1 85 ? 3.089 -12.030 6.632 1.00 80.25 85 PHE A CA 1
ATOM 649 C C . PHE A 1 85 ? 3.136 -11.798 8.144 1.00 80.25 85 PHE A C 1
ATOM 651 O O . PHE A 1 85 ? 3.158 -12.759 8.910 1.00 80.25 85 PHE A O 1
ATOM 658 N N . GLU A 1 86 ? 3.085 -10.548 8.596 1.00 74.50 86 GLU A N 1
ATOM 659 C CA . GLU A 1 86 ? 3.094 -10.221 10.022 1.00 74.50 86 GLU A CA 1
ATOM 660 C C . GLU A 1 86 ? 1.843 -10.692 10.753 1.00 74.50 86 GLU A C 1
ATOM 662 O O . GLU A 1 86 ? 1.953 -11.137 11.890 1.00 74.50 86 GLU A O 1
ATOM 667 N N . SER A 1 87 ? 0.676 -10.694 10.108 1.00 74.38 87 SER A N 1
ATOM 668 C CA . SER A 1 87 ? -0.582 -11.184 10.688 1.00 74.38 87 SER A CA 1
ATOM 669 C C . SER A 1 87 ? -0.546 -12.678 11.055 1.00 74.38 87 SER A C 1
ATOM 671 O O . SER A 1 87 ? -1.378 -13.167 11.833 1.00 74.38 87 SER A O 1
ATOM 673 N N . LEU A 1 88 ? 0.423 -13.427 10.509 1.00 74.62 88 LEU A N 1
ATOM 674 C CA . LEU A 1 88 ? 0.682 -14.818 10.882 1.00 74.62 88 LEU A CA 1
ATOM 675 C C . LEU A 1 88 ? 1.398 -14.929 12.236 1.00 74.62 88 LEU A C 1
ATOM 677 O O . LEU A 1 88 ? 1.150 -15.892 12.961 1.00 74.62 88 LEU A O 1
ATOM 681 N N . TYR A 1 89 ? 2.238 -13.950 12.582 1.00 69.44 89 TYR A N 1
ATOM 682 C CA . TYR A 1 89 ? 3.065 -13.943 13.795 1.00 69.44 89 TYR A CA 1
ATOM 683 C C . TYR A 1 89 ? 2.495 -13.042 14.902 1.00 69.44 89 TYR A C 1
ATOM 685 O O . TYR A 1 89 ? 2.562 -13.389 16.081 1.00 69.44 89 TYR A O 1
ATOM 693 N N . LEU A 1 90 ? 1.906 -11.904 14.534 1.00 64.56 90 LEU A N 1
ATOM 694 C CA . LEU A 1 90 ? 1.365 -10.875 15.417 1.00 64.56 90 LEU A CA 1
ATOM 695 C C . LEU A 1 90 ? -0.154 -10.760 15.228 1.00 64.56 90 LEU A C 1
ATOM 697 O O . LEU A 1 90 ? -0.669 -10.771 14.111 1.00 64.56 90 LEU A O 1
ATOM 701 N N . ARG A 1 91 ? -0.898 -10.606 16.329 1.00 64.94 91 ARG A N 1
ATOM 702 C CA . ARG A 1 91 ? -2.353 -10.365 16.298 1.00 64.94 91 ARG A CA 1
ATOM 703 C C . ARG A 1 91 ? -2.640 -8.885 16.040 1.00 64.94 91 ARG A C 1
ATOM 705 O O . ARG A 1 91 ? -3.058 -8.162 16.939 1.00 64.94 91 ARG A O 1
ATOM 712 N N . LEU A 1 92 ? -2.384 -8.433 14.816 1.00 63.91 92 LEU A N 1
ATOM 713 C CA . LEU A 1 92 ? -2.586 -7.045 14.377 1.00 63.91 92 LEU A CA 1
ATOM 714 C C . LEU A 1 92 ? -3.991 -6.823 13.792 1.00 63.91 92 LEU A C 1
ATOM 716 O O . LEU A 1 92 ? -4.171 -6.087 12.822 1.00 63.91 92 LEU A O 1
ATOM 720 N N . ASP A 1 93 ? -4.998 -7.478 14.372 1.00 67.56 93 ASP A N 1
ATOM 721 C CA . ASP A 1 93 ? -6.347 -7.572 13.802 1.00 67.56 93 ASP A CA 1
ATOM 722 C C . ASP A 1 93 ? -7.041 -6.199 13.687 1.00 67.56 93 ASP A C 1
ATOM 724 O O . ASP A 1 93 ? -7.846 -5.979 12.782 1.00 67.56 93 ASP A O 1
ATOM 728 N N . SER A 1 94 ? -6.700 -5.245 14.560 1.00 64.81 94 SER A N 1
ATOM 729 C CA . SER A 1 94 ? -7.243 -3.882 14.539 1.00 64.81 94 SER A CA 1
ATOM 730 C C . SER A 1 94 ? -6.570 -2.956 13.522 1.00 64.81 94 SER A C 1
ATOM 732 O O . SER A 1 94 ? -7.202 -2.004 13.068 1.00 64.81 94 SER A O 1
ATOM 734 N N . LEU A 1 95 ? -5.338 -3.242 13.083 1.00 68.31 95 LEU A N 1
ATOM 735 C CA . LEU A 1 95 ? -4.659 -2.423 12.069 1.00 68.31 95 LEU A CA 1
ATOM 736 C C . LEU A 1 95 ? -5.338 -2.549 10.694 1.00 68.31 95 LEU A C 1
ATOM 738 O O . LEU A 1 95 ? -5.420 -1.573 9.945 1.00 68.31 95 LEU A O 1
ATOM 742 N N . LEU A 1 96 ? -5.918 -3.719 10.395 1.00 67.31 96 LEU A N 1
ATOM 743 C CA . LEU A 1 96 ? -6.699 -3.963 9.174 1.00 67.31 96 LEU A CA 1
ATOM 744 C C . LEU A 1 96 ? -7.896 -3.030 9.020 1.00 67.31 96 LEU A C 1
ATOM 746 O O . LEU A 1 96 ? -8.285 -2.743 7.888 1.00 67.31 96 LEU A O 1
ATOM 750 N N . LEU A 1 97 ? -8.458 -2.536 10.126 1.00 66.81 97 LEU A N 1
ATOM 751 C CA . LEU A 1 97 ? -9.605 -1.630 10.087 1.00 66.81 97 LEU A CA 1
ATOM 752 C C . LEU A 1 97 ? -9.278 -0.308 9.398 1.00 66.81 97 LEU A C 1
ATOM 754 O O . LEU A 1 97 ? -10.161 0.281 8.785 1.00 66.81 97 LEU A O 1
ATOM 758 N N . ILE A 1 98 ? -8.020 0.134 9.458 1.00 68.56 98 ILE A N 1
ATOM 759 C CA . ILE A 1 98 ? -7.554 1.339 8.760 1.00 68.56 98 ILE A CA 1
ATOM 760 C C . ILE A 1 98 ? -6.810 0.978 7.477 1.00 68.56 98 ILE A C 1
ATOM 762 O O . ILE A 1 98 ? -6.916 1.684 6.471 1.00 68.56 98 ILE A O 1
ATOM 766 N N . LEU A 1 99 ? -6.101 -0.148 7.467 1.00 71.69 99 LEU A N 1
ATOM 767 C CA . LEU A 1 99 ? -5.316 -0.548 6.310 1.00 71.69 99 LEU A CA 1
ATOM 768 C C . LEU A 1 99 ? -6.200 -0.925 5.108 1.00 71.69 99 LEU A C 1
ATOM 770 O O . LEU A 1 99 ? -5.904 -0.507 3.993 1.00 71.69 99 LEU A O 1
ATOM 774 N N . LEU A 1 100 ? -7.320 -1.629 5.314 1.00 71.88 100 LEU A N 1
ATOM 775 C CA . LEU A 1 100 ? -8.244 -2.007 4.235 1.00 71.88 100 LEU A CA 1
ATOM 776 C C . LEU A 1 100 ? -8.958 -0.830 3.551 1.00 71.88 100 LEU A C 1
ATOM 778 O O . LEU A 1 100 ? -8.968 -0.809 2.320 1.00 71.88 100 LEU A O 1
ATOM 782 N N . PRO A 1 101 ? -9.548 0.157 4.258 1.00 73.69 101 PRO A N 1
ATOM 783 C CA . PRO A 1 101 ? -10.124 1.319 3.584 1.00 73.69 101 PRO A CA 1
ATOM 784 C C . PRO A 1 101 ? -9.053 2.161 2.886 1.00 73.69 101 PRO A C 1
ATOM 786 O O . PRO A 1 101 ? -9.317 2.699 1.813 1.00 73.69 101 PRO A O 1
ATOM 789 N N . THR A 1 102 ? -7.835 2.226 3.432 1.00 72.69 102 THR A N 1
ATOM 790 C CA . THR A 1 102 ? -6.708 2.890 2.760 1.00 72.69 102 THR A CA 1
ATOM 791 C C . THR A 1 102 ? -6.320 2.139 1.481 1.00 72.69 102 THR A C 1
ATOM 793 O O . THR A 1 102 ? -6.152 2.766 0.436 1.00 72.69 102 THR A O 1
ATOM 796 N N . ALA A 1 103 ? -6.272 0.800 1.525 1.00 75.44 103 ALA A N 1
ATOM 797 C CA . ALA A 1 103 ? -6.076 -0.075 0.365 1.00 75.44 103 ALA A CA 1
ATOM 798 C C . ALA A 1 103 ? -7.130 0.140 -0.721 1.00 75.44 103 ALA A C 1
ATOM 800 O O . ALA A 1 103 ? -6.785 0.307 -1.892 1.00 75.44 103 ALA A O 1
ATOM 801 N N . ALA A 1 104 ? -8.401 0.211 -0.330 1.00 74.19 104 ALA A N 1
ATOM 802 C CA . ALA A 1 104 ? -9.493 0.495 -1.249 1.00 74.19 104 ALA A CA 1
ATOM 803 C C . ALA A 1 104 ? -9.368 1.895 -1.873 1.00 74.19 104 ALA A C 1
ATOM 805 O O . ALA A 1 104 ? -9.505 2.031 -3.087 1.00 74.19 104 ALA A O 1
ATOM 806 N N . LEU A 1 105 ? -9.060 2.923 -1.073 1.00 78.88 105 LEU A N 1
ATOM 807 C CA . LEU A 1 105 ? -8.948 4.302 -1.551 1.00 78.88 105 LEU A CA 1
ATOM 808 C C . LEU A 1 105 ? -7.790 4.479 -2.536 1.00 78.88 105 LEU A C 1
ATOM 810 O O . LEU A 1 105 ? -7.974 5.078 -3.590 1.00 78.88 105 LEU A O 1
ATOM 814 N N . VAL A 1 106 ? -6.607 3.951 -2.230 1.00 76.19 106 VAL A N 1
ATOM 815 C CA . VAL A 1 106 ? -5.445 4.071 -3.125 1.00 76.19 106 VAL A CA 1
ATOM 816 C C . VAL A 1 106 ? -5.643 3.252 -4.396 1.00 76.19 106 VAL A C 1
ATOM 818 O O . VAL A 1 106 ? -5.306 3.728 -5.478 1.00 76.19 106 VAL A O 1
ATOM 821 N N . SER A 1 107 ? -6.245 2.065 -4.296 1.00 74.19 107 SER A N 1
ATOM 822 C CA . SER A 1 107 ? -6.600 1.276 -5.477 1.00 74.19 107 SER A CA 1
ATOM 823 C C . SER A 1 107 ? -7.620 2.017 -6.355 1.00 74.19 107 SER A C 1
ATOM 825 O O . SER A 1 107 ? -7.455 2.071 -7.572 1.00 74.19 107 SER A O 1
ATOM 827 N N . LEU A 1 108 ? -8.602 2.699 -5.752 1.00 76.25 108 LEU A N 1
ATOM 828 C CA . LEU A 1 108 ? -9.536 3.577 -6.463 1.00 76.25 108 LEU A CA 1
ATOM 829 C C . LEU A 1 108 ? -8.819 4.769 -7.118 1.00 76.25 108 LEU A C 1
ATOM 831 O O . LEU A 1 108 ? -9.066 5.060 -8.287 1.00 76.25 108 LEU A O 1
ATOM 835 N N . ILE A 1 109 ? -7.893 5.429 -6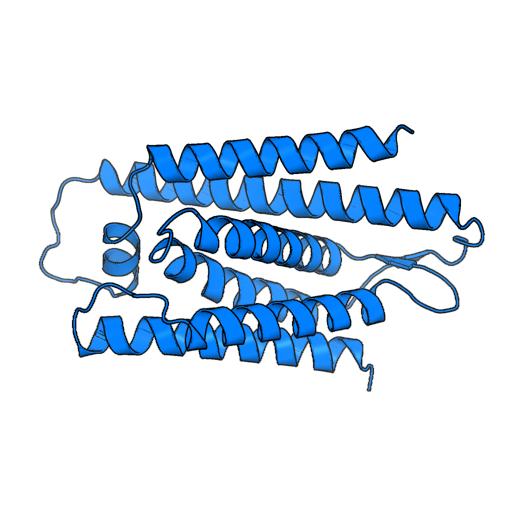.420 1.00 77.12 109 ILE A N 1
ATOM 836 C CA . ILE A 1 109 ? -7.079 6.510 -6.998 1.00 77.12 109 ILE A CA 1
ATOM 837 C C . ILE A 1 109 ? -6.309 6.001 -8.223 1.00 77.12 109 ILE A C 1
ATOM 839 O O . ILE A 1 109 ? -6.321 6.660 -9.259 1.00 77.12 109 ILE A O 1
ATOM 843 N N . ALA A 1 110 ? -5.718 4.806 -8.152 1.00 73.06 110 ALA A N 1
ATOM 844 C CA . ALA A 1 110 ? -5.024 4.197 -9.284 1.00 73.06 110 ALA A CA 1
ATOM 845 C C . ALA A 1 110 ? -5.958 3.861 -10.464 1.00 73.06 110 ALA A C 1
ATOM 847 O O . ALA A 1 110 ? -5.520 3.900 -11.612 1.00 73.06 110 ALA A O 1
ATOM 848 N N . THR A 1 111 ? -7.246 3.584 -10.218 1.00 70.88 111 THR A N 1
ATOM 849 C CA . THR A 1 111 ? -8.236 3.434 -11.304 1.00 70.88 111 THR A CA 1
ATOM 850 C C . THR A 1 111 ? -8.648 4.759 -11.940 1.00 70.88 111 THR A C 1
ATOM 852 O O . THR A 1 111 ? -8.880 4.798 -13.146 1.00 70.88 111 THR A O 1
ATOM 855 N N . LEU A 1 112 ? -8.747 5.834 -11.150 1.00 74.12 112 LEU A N 1
ATOM 856 C CA . LEU A 1 112 ? -9.163 7.159 -11.624 1.00 74.12 112 LEU A CA 1
ATOM 857 C C . LEU A 1 112 ? -8.035 7.895 -12.352 1.00 74.12 112 LEU A C 1
ATOM 859 O O . LEU A 1 112 ? -8.301 8.667 -13.268 1.00 74.12 112 LEU A O 1
ATOM 863 N N . PHE A 1 113 ? -6.787 7.631 -11.966 1.00 74.88 113 PHE A N 1
ATOM 864 C CA . PHE A 1 113 ? -5.591 8.223 -12.558 1.00 74.88 113 PHE A CA 1
ATOM 865 C C . PHE A 1 113 ? -4.679 7.136 -13.150 1.00 74.88 113 PHE A C 1
ATOM 867 O O . PHE A 1 113 ? -3.597 6.884 -12.616 1.00 74.88 113 PHE A O 1
ATOM 874 N N . PRO A 1 114 ? -5.089 6.487 -14.258 1.00 69.00 114 PRO A N 1
ATOM 875 C CA . PRO A 1 114 ? -4.263 5.498 -14.948 1.00 69.00 114 PRO A CA 1
ATOM 876 C C . PRO A 1 114 ? -3.151 6.141 -15.794 1.00 69.00 114 PRO A C 1
ATOM 878 O O . PRO A 1 114 ? -2.337 5.422 -16.362 1.00 69.00 114 PRO A O 1
ATOM 881 N N . GLU A 1 115 ? -3.137 7.472 -15.903 1.00 69.19 115 GLU A N 1
ATOM 882 C CA . GLU A 1 115 ? -2.136 8.260 -16.624 1.00 69.19 115 GLU A CA 1
ATOM 883 C C . GLU A 1 115 ? -0.723 7.973 -16.090 1.00 69.19 115 GLU A C 1
ATOM 885 O O . GLU A 1 115 ? -0.446 8.071 -14.888 1.00 69.19 115 GLU A O 1
ATOM 890 N N . GLY A 1 116 ? 0.192 7.640 -16.994 1.00 72.62 116 GLY A N 1
ATOM 891 C CA . GLY A 1 116 ? 1.578 7.341 -16.672 1.00 72.62 116 GLY A CA 1
ATOM 892 C C . GLY A 1 116 ? 2.488 7.523 -17.878 1.00 72.62 116 GLY A C 1
ATOM 893 O O . GLY A 1 116 ? 2.050 7.717 -19.012 1.00 72.62 116 GLY A O 1
ATOM 894 N N . ILE A 1 117 ? 3.788 7.486 -17.618 1.00 76.62 117 ILE A N 1
ATOM 895 C CA . ILE A 1 117 ? 4.819 7.630 -18.638 1.00 76.62 117 ILE A CA 1
ATOM 896 C C . ILE A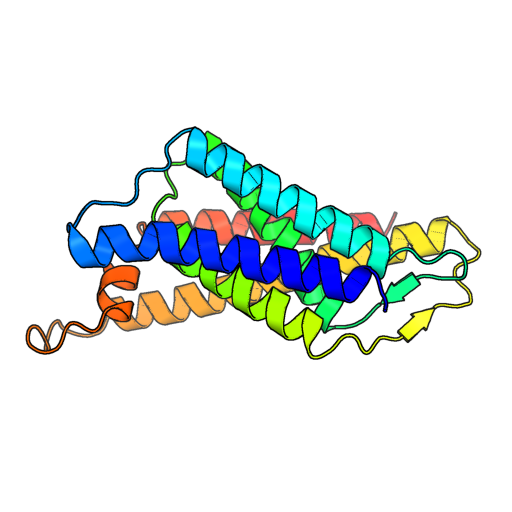 1 117 ? 5.266 6.229 -19.041 1.00 76.62 117 ILE A C 1
ATOM 898 O O . ILE A 1 117 ? 5.708 5.435 -18.206 1.00 76.62 117 ILE A O 1
ATOM 902 N N . VAL A 1 118 ? 5.166 5.924 -20.335 1.00 76.75 118 VAL A N 1
ATOM 903 C CA . VAL A 1 118 ? 5.736 4.698 -20.899 1.00 76.75 118 VAL A CA 1
ATOM 904 C C . VAL A 1 118 ? 7.203 4.949 -21.225 1.00 76.75 118 VAL A C 1
ATOM 906 O O . VAL A 1 118 ? 7.545 5.737 -22.114 1.00 76.75 118 VAL A O 1
ATOM 909 N N . VAL A 1 119 ? 8.087 4.246 -20.528 1.00 75.56 119 VAL A N 1
ATOM 910 C CA . VAL A 1 119 ? 9.526 4.276 -20.790 1.00 75.56 119 VAL A CA 1
ATOM 911 C C . VAL A 1 119 ? 9.826 3.330 -21.957 1.00 75.56 119 VAL A C 1
ATOM 913 O O . VAL A 1 119 ? 10.082 2.142 -21.770 1.00 75.56 119 VAL A O 1
ATOM 916 N N . HIS A 1 120 ? 9.774 3.873 -23.177 1.00 61.94 120 HIS A N 1
ATOM 917 C CA . HIS A 1 120 ? 9.932 3.137 -24.443 1.00 61.94 120 HIS A CA 1
ATOM 918 C C . HIS A 1 120 ? 11.362 2.609 -24.695 1.00 61.94 120 HIS A C 1
ATOM 920 O O . HIS A 1 120 ? 11.555 1.733 -25.528 1.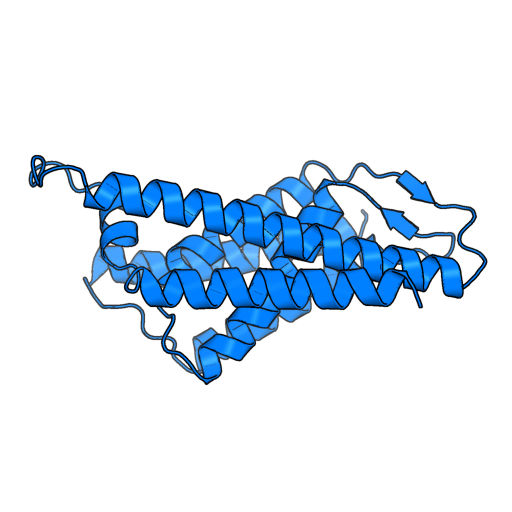00 61.94 120 HIS A O 1
ATOM 926 N N . HIS A 1 121 ? 12.372 3.108 -23.970 1.00 58.41 121 HIS A N 1
ATOM 927 C CA . HIS A 1 121 ? 13.785 2.718 -24.134 1.00 58.41 121 HIS A CA 1
ATOM 928 C C . HIS A 1 121 ? 14.273 1.712 -23.083 1.00 58.41 121 HIS A C 1
ATOM 930 O O . HIS A 1 121 ? 15.474 1.498 -22.921 1.00 58.41 121 HIS A O 1
ATOM 936 N N . ALA A 1 122 ? 13.355 1.044 -22.384 1.00 58.62 122 ALA A N 1
ATOM 937 C CA . ALA A 1 122 ? 13.687 -0.057 -21.492 1.00 58.62 122 ALA A CA 1
ATOM 938 C C . ALA A 1 122 ? 14.001 -1.345 -22.287 1.00 58.62 122 ALA A C 1
ATOM 940 O O . ALA A 1 122 ? 13.379 -2.372 -22.051 1.00 58.62 122 ALA A O 1
ATOM 941 N N . ASN A 1 123 ? 14.914 -1.299 -23.264 1.00 62.12 123 ASN A N 1
ATOM 942 C CA . ASN A 1 123 ? 15.380 -2.490 -23.997 1.00 62.12 123 ASN A CA 1
ATOM 943 C C . ASN A 1 123 ? 16.460 -3.258 -23.222 1.00 62.12 123 ASN A C 1
ATOM 945 O O . ASN A 1 123 ? 16.681 -4.437 -23.472 1.00 62.12 123 ASN A O 1
ATOM 949 N N . SER A 1 124 ? 17.127 -2.594 -22.274 1.00 74.69 124 SER A N 1
ATOM 950 C CA . SER A 1 124 ? 18.023 -3.253 -21.329 1.00 74.69 124 SER A CA 1
ATOM 951 C C . SER A 1 124 ? 17.208 -3.847 -20.183 1.00 74.69 124 SER A C 1
ATOM 953 O O . SER A 1 124 ? 16.571 -3.110 -19.424 1.00 74.69 124 SER A O 1
ATOM 955 N N . GLU A 1 125 ? 17.252 -5.172 -20.041 1.00 80.94 125 GLU A N 1
ATOM 956 C CA . GLU A 1 125 ? 16.629 -5.899 -18.926 1.00 80.94 125 GLU A CA 1
ATOM 957 C C . GLU A 1 125 ? 17.117 -5.374 -17.562 1.00 80.94 125 GLU A C 1
ATOM 959 O O . GLU A 1 125 ? 16.328 -5.230 -16.631 1.00 80.94 125 GLU A O 1
ATOM 964 N N . TRP A 1 126 ? 18.382 -4.953 -17.465 1.00 84.25 126 TRP A N 1
ATOM 965 C CA . TRP A 1 126 ? 18.938 -4.344 -16.251 1.00 84.25 126 TRP A CA 1
ATOM 966 C C . TRP A 1 126 ? 18.255 -3.030 -15.866 1.00 84.25 126 TRP A C 1
ATOM 968 O O . TRP A 1 126 ? 17.957 -2.813 -14.693 1.00 84.25 126 TRP A O 1
ATOM 978 N N . LEU A 1 127 ? 17.940 -2.170 -16.843 1.00 83.19 127 LEU A N 1
ATOM 979 C CA . LEU A 1 127 ? 17.231 -0.916 -16.577 1.00 83.19 127 LEU A CA 1
ATOM 980 C C . LEU A 1 127 ? 15.792 -1.184 -16.111 1.00 83.19 127 LEU A C 1
ATOM 982 O O . LEU A 1 127 ? 15.302 -0.488 -15.223 1.00 83.19 127 LEU A O 1
ATOM 986 N N . ARG A 1 128 ? 15.125 -2.209 -16.664 1.00 83.19 128 ARG A N 1
ATOM 987 C CA . ARG A 1 128 ? 13.790 -2.631 -16.200 1.00 83.19 128 ARG A CA 1
ATOM 988 C C . ARG A 1 128 ? 13.831 -3.075 -14.746 1.00 83.19 128 ARG A C 1
ATOM 990 O O . ARG A 1 128 ? 13.029 -2.595 -13.951 1.00 83.19 128 ARG A O 1
ATOM 997 N N . VAL A 1 129 ? 14.771 -3.955 -14.400 1.00 85.44 129 VAL A N 1
ATOM 998 C CA . VAL A 1 129 ? 14.928 -4.456 -13.028 1.00 85.44 129 VAL A CA 1
ATOM 999 C C . VAL A 1 129 ? 15.244 -3.309 -12.068 1.00 85.44 129 VAL A C 1
ATOM 1001 O O . VAL A 1 129 ? 14.580 -3.190 -11.042 1.00 85.44 129 VAL A O 1
ATOM 1004 N N . HIS A 1 130 ? 16.167 -2.412 -12.426 1.00 88.75 130 HIS A N 1
ATOM 1005 C CA . HIS A 1 130 ? 16.492 -1.242 -11.610 1.00 88.75 130 HIS A CA 1
ATOM 1006 C C . HIS A 1 130 ? 15.261 -0.354 -11.359 1.00 88.75 130 HIS A C 1
ATOM 1008 O O . HIS A 1 130 ? 14.969 -0.012 -10.214 1.00 88.75 130 HIS A O 1
ATOM 1014 N N . LEU A 1 131 ? 14.494 -0.029 -12.408 1.00 86.62 131 LEU A N 1
ATOM 1015 C CA . LEU A 1 131 ? 13.277 0.784 -12.289 1.00 86.62 131 LEU A CA 1
ATOM 1016 C C . LEU A 1 131 ? 12.199 0.099 -11.441 1.00 86.62 131 LEU A C 1
ATOM 1018 O O . LEU A 1 131 ? 11.514 0.774 -10.677 1.00 86.62 131 LEU A O 1
ATOM 1022 N N . LEU A 1 132 ? 12.062 -1.226 -11.534 1.00 84.69 132 LEU A N 1
ATOM 1023 C CA . LEU A 1 132 ? 11.135 -1.995 -10.700 1.00 84.69 132 LEU A CA 1
ATOM 1024 C C . LEU A 1 132 ? 11.546 -1.976 -9.225 1.00 84.69 132 LEU A C 1
ATOM 1026 O O . LEU A 1 132 ? 10.703 -1.732 -8.363 1.00 84.69 132 LEU A O 1
ATOM 1030 N N . ILE A 1 133 ? 12.829 -2.187 -8.924 1.00 87.75 133 ILE A N 1
ATOM 1031 C CA . ILE A 1 133 ? 13.345 -2.127 -7.549 1.00 87.75 133 ILE A CA 1
ATOM 1032 C C . ILE A 1 133 ? 13.161 -0.713 -6.984 1.00 87.75 133 ILE A C 1
ATOM 1034 O O . ILE A 1 133 ? 12.656 -0.560 -5.869 1.00 87.75 133 ILE A O 1
ATOM 1038 N N . ALA A 1 134 ? 13.483 0.322 -7.765 1.00 88.44 134 ALA A N 1
ATOM 1039 C CA . ALA A 1 134 ? 13.278 1.712 -7.372 1.00 88.44 134 ALA A CA 1
ATOM 1040 C C . ALA A 1 134 ? 11.794 2.013 -7.102 1.00 88.44 134 ALA A C 1
ATOM 1042 O O . ALA A 1 134 ? 11.461 2.611 -6.078 1.00 88.44 134 ALA A O 1
ATOM 1043 N N . LEU A 1 135 ? 10.889 1.545 -7.966 1.00 85.88 135 LEU A N 1
ATOM 1044 C CA . LEU A 1 135 ? 9.444 1.699 -7.791 1.00 85.88 135 LEU A CA 1
ATOM 1045 C C . LEU A 1 135 ? 8.956 1.051 -6.487 1.00 85.88 135 LEU A C 1
ATOM 1047 O O . LEU A 1 135 ? 8.194 1.669 -5.741 1.00 85.88 135 LEU A O 1
ATOM 1051 N N . CYS A 1 136 ? 9.430 -0.160 -6.184 1.00 84.62 136 CYS A N 1
ATOM 1052 C CA . CYS A 1 136 ? 9.131 -0.858 -4.934 1.00 84.62 136 CYS A CA 1
ATOM 1053 C C . CYS A 1 136 ? 9.640 -0.082 -3.711 1.00 84.62 136 CYS A C 1
ATOM 1055 O O . CYS A 1 136 ? 8.899 0.080 -2.740 1.00 84.62 136 CYS A O 1
ATOM 1057 N N . ALA A 1 137 ? 10.875 0.429 -3.760 1.00 88.56 137 ALA A N 1
ATOM 1058 C CA . ALA A 1 137 ? 11.465 1.212 -2.675 1.00 88.56 137 ALA A CA 1
ATOM 1059 C C . ALA A 1 137 ? 10.674 2.499 -2.400 1.00 88.56 137 ALA A C 1
ATOM 1061 O O . ALA A 1 137 ? 10.280 2.748 -1.258 1.00 88.56 137 ALA A O 1
ATOM 1062 N N . TYR A 1 138 ? 10.390 3.292 -3.439 1.00 86.75 138 TYR A N 1
ATOM 1063 C CA . TYR A 1 138 ? 9.607 4.523 -3.306 1.00 86.75 138 TYR A CA 1
ATOM 1064 C C . TYR A 1 138 ? 8.181 4.248 -2.826 1.00 86.75 138 TYR A C 1
ATOM 1066 O O . TYR A 1 138 ? 7.678 4.970 -1.965 1.00 86.75 138 TYR A O 1
ATOM 1074 N N . GLY A 1 139 ? 7.545 3.187 -3.328 1.00 82.69 139 GLY A N 1
ATOM 1075 C CA . GLY A 1 139 ? 6.224 2.768 -2.874 1.00 82.69 139 GLY A CA 1
ATOM 1076 C C . GLY A 1 139 ? 6.206 2.414 -1.383 1.00 82.69 139 GLY A C 1
ATOM 1077 O O . GLY A 1 139 ? 5.369 2.924 -0.637 1.00 82.69 139 GLY A O 1
ATOM 1078 N N . LEU A 1 140 ? 7.149 1.583 -0.929 1.00 84.56 140 LEU A N 1
ATOM 1079 C CA . LEU A 1 140 ? 7.286 1.211 0.484 1.00 84.56 140 LEU A CA 1
ATOM 1080 C C . LEU A 1 140 ? 7.571 2.425 1.377 1.00 84.56 140 LEU A C 1
ATOM 1082 O O . LEU A 1 140 ? 6.961 2.563 2.438 1.00 84.56 140 LEU A O 1
ATOM 1086 N N . ALA A 1 141 ? 8.453 3.327 0.939 1.00 86.31 141 ALA A N 1
ATOM 1087 C CA . ALA A 1 141 ? 8.741 4.568 1.653 1.00 86.31 141 ALA A CA 1
ATOM 1088 C C . ALA A 1 141 ? 7.498 5.471 1.755 1.00 86.31 141 ALA A C 1
ATOM 1090 O O . ALA A 1 141 ? 7.229 6.031 2.818 1.00 86.31 141 ALA A O 1
ATOM 1091 N N . GLY A 1 142 ? 6.700 5.565 0.686 1.00 83.19 142 GLY A N 1
ATOM 1092 C CA . GLY A 1 142 ? 5.432 6.299 0.680 1.00 83.19 142 GLY A CA 1
ATOM 1093 C C . GLY A 1 142 ? 4.415 5.732 1.674 1.00 83.19 142 GLY A C 1
ATOM 1094 O O . GLY A 1 142 ? 3.788 6.487 2.418 1.00 83.19 142 GLY A O 1
ATOM 1095 N N . VAL A 1 143 ? 4.294 4.403 1.757 1.00 80.88 143 VAL A N 1
ATOM 1096 C CA . VAL A 1 143 ? 3.436 3.745 2.758 1.00 80.88 143 VAL A CA 1
ATOM 1097 C C . VAL A 1 143 ? 3.935 3.998 4.176 1.00 80.88 143 VAL A C 1
ATOM 1099 O O . VAL A 1 143 ? 3.127 4.312 5.050 1.00 80.88 143 VAL A O 1
ATOM 1102 N N . ALA A 1 144 ? 5.246 3.916 4.414 1.00 86.44 144 ALA A N 1
ATOM 1103 C CA . ALA A 1 144 ? 5.826 4.234 5.716 1.00 86.44 144 ALA A CA 1
ATOM 1104 C C . ALA A 1 144 ? 5.529 5.687 6.126 1.00 86.44 144 ALA A C 1
ATOM 1106 O O . ALA A 1 144 ? 5.123 5.933 7.261 1.00 86.44 144 ALA A O 1
ATOM 1107 N N . ALA A 1 145 ? 5.639 6.643 5.199 1.00 87.19 145 ALA A N 1
ATOM 1108 C CA . ALA A 1 145 ? 5.295 8.041 5.452 1.00 87.19 145 ALA A CA 1
ATOM 1109 C C . ALA A 1 145 ? 3.805 8.219 5.793 1.00 87.19 145 ALA A C 1
ATOM 1111 O O . ALA A 1 145 ? 3.470 8.883 6.776 1.00 87.19 145 ALA A O 1
ATOM 1112 N N . MET A 1 146 ? 2.905 7.579 5.040 1.00 81.94 146 MET A N 1
ATOM 1113 C CA . MET A 1 146 ? 1.465 7.595 5.327 1.00 81.94 146 MET A CA 1
ATOM 1114 C C . MET A 1 146 ? 1.157 6.986 6.707 1.00 81.94 146 MET A C 1
ATOM 1116 O O . MET A 1 146 ? 0.339 7.520 7.457 1.00 81.94 146 MET A O 1
ATOM 1120 N N . HIS A 1 147 ? 1.848 5.903 7.074 1.00 83.44 147 HIS A N 1
ATOM 1121 C CA . HIS A 1 147 ? 1.713 5.269 8.384 1.00 83.44 147 HIS A CA 1
ATOM 1122 C C . HIS A 1 147 ? 2.230 6.169 9.516 1.00 83.44 147 HIS A C 1
ATOM 1124 O O . HIS A 1 147 ? 1.567 6.299 10.541 1.00 83.44 147 HIS A O 1
ATOM 1130 N N . ALA A 1 148 ? 3.350 6.866 9.318 1.00 86.25 148 ALA A N 1
ATOM 1131 C CA . ALA A 1 148 ? 3.859 7.840 10.283 1.00 86.25 148 ALA A CA 1
ATOM 1132 C C . ALA A 1 148 ? 2.875 9.006 10.504 1.00 86.25 148 ALA A C 1
ATOM 1134 O O . ALA A 1 148 ? 2.664 9.437 11.642 1.00 86.25 148 ALA A O 1
ATOM 1135 N N . ILE A 1 149 ? 2.216 9.484 9.439 1.00 85.25 149 ILE A N 1
ATOM 1136 C CA . ILE A 1 149 ? 1.148 10.492 9.545 1.00 85.25 149 ILE A CA 1
ATOM 1137 C C . ILE A 1 149 ? -0.021 9.942 10.371 1.00 85.25 149 ILE A C 1
ATOM 1139 O O . ILE A 1 149 ? -0.512 10.635 11.263 1.00 85.25 149 ILE A O 1
ATOM 1143 N N . LEU A 1 150 ? -0.441 8.696 10.126 1.00 80.75 150 LEU A N 1
ATOM 1144 C CA . LEU A 1 150 ? -1.500 8.042 10.899 1.00 80.75 150 LEU A CA 1
ATOM 1145 C C . LEU A 1 150 ? -1.144 7.944 12.391 1.00 80.75 150 LEU A C 1
ATOM 1147 O O . LEU A 1 150 ? -1.960 8.330 13.226 1.00 80.75 150 LEU A O 1
ATOM 1151 N N . ILE A 1 151 ? 0.073 7.498 12.720 1.00 83.69 151 ILE A N 1
ATOM 1152 C CA . ILE A 1 151 ? 0.577 7.428 14.103 1.00 83.69 151 ILE A CA 1
ATOM 1153 C C . ILE A 1 151 ? 0.560 8.817 14.754 1.00 83.69 151 ILE A C 1
ATOM 1155 O O . ILE A 1 151 ? 0.089 8.968 15.876 1.00 83.69 151 ILE A O 1
ATOM 1159 N N . THR A 1 152 ? 0.973 9.858 14.026 1.00 83.94 152 THR A N 1
ATOM 1160 C CA . THR A 1 152 ? 0.938 11.247 14.523 1.00 83.94 152 THR A CA 1
ATOM 1161 C C . THR A 1 152 ? -0.492 11.713 14.820 1.00 83.94 152 THR A C 1
ATOM 1163 O O . THR A 1 152 ? -0.736 12.427 15.795 1.00 83.94 152 THR A O 1
ATOM 1166 N N . VAL A 1 153 ? -1.462 11.334 13.983 1.00 79.12 153 VAL A N 1
ATOM 1167 C CA . VAL A 1 153 ? -2.878 11.657 14.212 1.00 79.12 153 VAL A CA 1
ATOM 1168 C C . VAL A 1 153 ? -3.418 10.906 15.431 1.00 79.12 153 VAL A C 1
ATOM 1170 O O . VAL A 1 153 ? -4.143 11.510 16.222 1.00 79.12 153 VAL A O 1
ATOM 1173 N N . LEU A 1 154 ? -3.051 9.636 15.606 1.00 76.06 154 LEU A N 1
ATOM 1174 C CA . LEU A 1 154 ? -3.437 8.814 16.757 1.00 76.06 154 LEU A CA 1
ATOM 1175 C C . LEU A 1 154 ? -2.878 9.357 18.071 1.00 76.06 154 LEU A C 1
ATOM 1177 O O . LEU A 1 154 ? -3.632 9.545 19.025 1.00 76.06 154 LEU A O 1
ATOM 1181 N N . ASP A 1 155 ? -1.590 9.687 18.097 1.00 80.50 155 ASP A N 1
ATOM 1182 C CA . ASP A 1 155 ? -0.928 10.264 19.266 1.00 80.50 155 ASP A CA 1
ATOM 1183 C C . ASP A 1 155 ? -1.597 11.579 19.704 1.00 80.50 155 ASP A C 1
ATOM 1185 O O . ASP A 1 155 ? -1.935 11.775 20.874 1.00 80.50 155 ASP A O 1
ATOM 1189 N N . ARG A 1 156 ? -1.929 12.455 18.747 1.00 77.69 156 ARG A N 1
ATOM 1190 C CA . ARG A 1 156 ? -2.676 13.695 19.027 1.00 77.69 156 ARG A CA 1
ATOM 1191 C C . ARG A 1 156 ? -4.082 13.453 19.574 1.00 77.69 156 ARG A C 1
ATOM 1193 O O . ARG A 1 156 ? -4.604 14.318 20.277 1.00 77.69 156 ARG A O 1
ATOM 1200 N N . GLN A 1 157 ? -4.723 12.339 19.225 1.00 69.94 157 GLN A N 1
ATOM 1201 C CA . GLN A 1 157 ? -6.049 11.996 19.741 1.00 69.94 157 GLN A CA 1
ATOM 1202 C C . GLN A 1 157 ? -5.986 11.442 21.165 1.00 69.94 157 GLN A C 1
ATOM 1204 O O . GLN A 1 157 ? -6.850 11.790 21.966 1.00 69.94 157 GLN A O 1
ATOM 1209 N N . LEU A 1 158 ? -4.944 10.679 21.502 1.00 67.94 158 LEU A N 1
ATOM 1210 C CA . LEU A 1 158 ? -4.702 10.159 22.853 1.00 67.94 158 LEU A CA 1
ATOM 1211 C C . LEU A 1 158 ? -4.445 11.275 23.878 1.00 67.94 158 LEU A C 1
ATOM 1213 O O . LEU A 1 158 ? -4.850 11.167 25.032 1.00 67.94 158 LEU A O 1
ATOM 1217 N N . HIS A 1 159 ? -3.834 12.381 23.447 1.00 70.25 159 HIS A N 1
ATOM 1218 C CA . HIS A 1 159 ? -3.589 13.552 24.293 1.00 70.25 159 HIS A CA 1
ATOM 1219 C C . HIS A 1 159 ? -4.810 14.476 24.468 1.00 70.25 159 HIS A C 1
ATOM 1221 O O . HIS A 1 159 ? -4.738 15.444 25.230 1.00 70.25 159 HIS A O 1
ATOM 1227 N N . ARG A 1 160 ? -5.939 14.227 23.781 1.00 64.69 160 ARG A N 1
ATOM 1228 C CA . ARG A 1 160 ? -7.162 15.023 23.973 1.00 64.69 160 ARG A CA 1
ATOM 1229 C C . ARG A 1 160 ? -7.967 14.476 25.158 1.00 64.69 160 ARG A C 1
ATOM 1231 O O . ARG A 1 160 ? -8.304 13.295 25.158 1.00 64.69 160 ARG A O 1
ATOM 1238 N N . PRO A 1 161 ? -8.321 15.312 26.154 1.00 54.31 161 PRO A N 1
ATOM 1239 C CA . PRO A 1 161 ? -9.096 14.864 27.304 1.00 54.31 161 PRO A CA 1
ATOM 1240 C C . PRO A 1 161 ? -10.454 14.318 26.853 1.00 54.31 161 PRO A C 1
ATOM 1242 O O . PRO A 1 161 ? -11.113 14.905 25.993 1.00 54.31 161 PRO A O 1
ATOM 1245 N N . VAL A 1 162 ? -10.853 13.195 27.455 1.00 54.06 162 VAL A N 1
ATOM 1246 C CA . VAL A 1 162 ? -12.113 12.464 27.249 1.00 54.06 162 VAL A CA 1
ATOM 1247 C C . VAL A 1 162 ? -13.311 13.371 27.568 1.00 54.06 162 VAL A C 1
ATOM 1249 O O . VAL A 1 162 ? -13.901 13.313 28.641 1.00 54.06 162 VAL A O 1
ATOM 1252 N N . GLN A 1 163 ? -13.670 14.262 26.651 1.00 47.44 163 GLN A N 1
ATOM 1253 C CA . GLN A 1 163 ? -14.853 15.114 26.743 1.00 47.44 163 GLN A CA 1
ATOM 1254 C C . GLN A 1 163 ? -15.614 15.067 25.421 1.00 47.44 163 GLN A C 1
ATOM 1256 O O . GLN A 1 163 ? -15.632 16.031 24.668 1.00 47.44 163 GLN A O 1
ATOM 1261 N N . ALA A 1 164 ? -16.221 13.915 25.130 1.00 45.50 164 ALA A N 1
ATOM 1262 C CA . ALA A 1 164 ? -17.426 13.797 24.300 1.00 45.50 164 ALA A CA 1
ATOM 1263 C C . ALA A 1 164 ? -17.918 12.338 24.279 1.00 45.50 164 ALA A C 1
ATOM 1265 O O . ALA A 1 164 ? -18.039 11.712 23.229 1.00 45.50 164 ALA A O 1
ATOM 1266 N N . ALA A 1 165 ? -18.279 11.791 25.443 1.00 49.22 165 ALA A N 1
ATOM 1267 C CA . ALA A 1 165 ? -18.987 10.509 25.528 1.00 49.22 165 ALA A CA 1
ATOM 1268 C C . ALA A 1 165 ? -20.399 10.533 24.877 1.00 49.22 165 ALA A C 1
ATOM 1270 O O . ALA A 1 165 ? -21.094 9.524 24.892 1.00 49.22 165 ALA A O 1
ATOM 1271 N N . GLY A 1 166 ? -20.829 11.661 24.290 1.00 48.41 166 GLY A N 1
ATOM 1272 C CA . GLY A 1 166 ? -22.170 11.857 23.723 1.00 48.41 166 GLY A CA 1
ATOM 1273 C C . GLY A 1 166 ? -22.306 11.731 22.199 1.00 48.41 166 GLY A C 1
ATOM 1274 O O . GLY A 1 166 ? -23.429 11.653 21.715 1.00 48.41 166 GLY A O 1
ATOM 1275 N N . GLN A 1 167 ? -21.215 11.689 21.422 1.00 48.72 167 GLN A N 1
ATOM 1276 C CA . GLN A 1 167 ? -21.273 11.536 19.955 1.00 48.72 167 GLN A CA 1
ATOM 1277 C C . GLN A 1 167 ? -20.153 10.617 19.458 1.00 48.72 167 GLN A C 1
ATOM 1279 O O . GLN A 1 167 ? -19.208 11.036 18.792 1.00 48.72 167 GLN A O 1
ATOM 1284 N N . GLN A 1 168 ? -20.230 9.332 19.811 1.00 54.56 168 GLN A N 1
ATOM 1285 C CA . GLN A 1 168 ? -19.244 8.355 19.355 1.00 54.56 168 GLN A CA 1
ATOM 1286 C C . GLN A 1 168 ? -19.472 7.984 17.890 1.00 54.56 168 GLN A C 1
ATOM 1288 O O . GLN A 1 168 ? -20.098 6.971 17.566 1.00 54.56 168 GLN A O 1
ATOM 1293 N N . ASN A 1 169 ? -18.931 8.828 17.028 1.00 58.47 169 ASN A N 1
ATOM 1294 C CA . ASN A 1 169 ? -18.739 8.593 15.615 1.00 58.47 169 ASN A CA 1
ATOM 1295 C C . ASN A 1 169 ? -17.892 7.326 15.371 1.00 58.47 169 ASN A C 1
ATOM 1297 O O . ASN A 1 169 ? -16.895 7.085 16.051 1.00 58.47 169 ASN A O 1
ATOM 1301 N N . THR A 1 170 ? -18.278 6.513 14.385 1.00 59.34 170 THR A N 1
ATOM 1302 C CA . THR A 1 170 ? -17.712 5.178 14.093 1.00 59.34 170 THR A CA 1
ATOM 1303 C C . THR A 1 170 ? -16.191 5.178 13.895 1.00 59.34 170 THR A C 1
ATOM 1305 O O . THR A 1 170 ? -15.517 4.210 14.243 1.00 59.34 170 THR A O 1
ATOM 1308 N N . TRP A 1 171 ? -15.644 6.277 13.373 1.00 60.19 171 TRP A N 1
ATOM 1309 C CA . TRP A 1 171 ? -14.208 6.471 13.153 1.00 60.19 171 TRP A CA 1
ATOM 1310 C C . TRP A 1 171 ? -13.436 6.577 14.474 1.00 60.19 171 TRP A C 1
ATOM 1312 O O . TRP A 1 171 ? -12.359 6.007 14.593 1.00 60.19 171 TRP A O 1
ATOM 1322 N N . TYR A 1 172 ? -14.024 7.214 15.492 1.00 62.97 172 TYR A N 1
ATOM 1323 C CA . TYR A 1 172 ? -13.415 7.367 16.817 1.00 62.97 172 TYR A CA 1
ATOM 1324 C C . TYR A 1 172 ? -13.264 6.013 17.526 1.00 62.97 172 TYR A C 1
ATOM 1326 O O . TYR A 1 172 ? -12.218 5.722 18.090 1.00 62.97 172 TYR A O 1
ATOM 1334 N N . ARG A 1 173 ? -14.257 5.120 17.398 1.00 63.81 173 ARG A N 1
ATOM 1335 C CA . ARG A 1 173 ? -14.188 3.763 17.977 1.00 63.81 173 ARG A CA 1
ATOM 1336 C C . ARG A 1 173 ? -13.161 2.862 17.292 1.00 63.81 173 ARG A C 1
ATOM 1338 O O . ARG A 1 173 ? -12.548 2.030 17.951 1.00 63.81 173 ARG A O 1
ATOM 1345 N N . ALA A 1 174 ? -12.988 2.998 15.976 1.00 62.59 174 ALA A N 1
ATOM 1346 C CA . ALA A 1 174 ? -11.964 2.247 15.252 1.00 62.59 174 ALA A CA 1
ATOM 1347 C C . ALA A 1 174 ? -10.552 2.667 15.702 1.00 62.59 174 ALA A C 1
ATOM 1349 O O . ALA A 1 174 ? -9.701 1.800 15.893 1.00 62.59 174 ALA A O 1
ATOM 1350 N N . LEU A 1 175 ? -10.346 3.968 15.940 1.00 62.72 175 LEU A N 1
ATOM 1351 C CA . LEU A 1 175 ? -9.088 4.539 16.433 1.00 62.72 175 LEU A CA 1
ATOM 1352 C C . LEU A 1 175 ? -8.799 4.126 17.890 1.00 62.72 175 LEU A C 1
ATOM 1354 O O . LEU A 1 175 ? -7.673 3.747 18.186 1.00 62.72 175 LEU A O 1
ATOM 1358 N N . ASP A 1 176 ? -9.813 4.069 18.761 1.00 63.00 176 ASP A N 1
ATOM 1359 C CA . ASP A 1 176 ? -9.676 3.576 20.149 1.00 63.00 176 ASP A CA 1
ATOM 1360 C C . ASP A 1 176 ? -9.334 2.076 20.236 1.00 63.00 176 ASP A C 1
ATOM 1362 O O . ASP A 1 176 ? -8.713 1.617 21.191 1.00 63.00 176 ASP A O 1
ATOM 1366 N N . SER A 1 177 ? -9.735 1.284 19.235 1.00 62.84 177 SER A N 1
ATOM 1367 C CA . SER A 1 177 ? -9.434 -0.155 19.174 1.00 62.84 177 SER A CA 1
ATOM 1368 C C . SER A 1 177 ? -8.033 -0.479 18.634 1.00 62.84 177 SER A C 1
ATOM 1370 O O . SER A 1 177 ? -7.682 -1.656 18.478 1.00 62.84 177 SER A O 1
ATOM 1372 N N . MET A 1 178 ? -7.245 0.545 18.295 1.00 62.50 178 MET A N 1
ATOM 1373 C CA . MET A 1 178 ? -5.921 0.366 17.708 1.00 62.50 178 MET A CA 1
ATOM 1374 C C . MET A 1 178 ? -4.921 -0.225 18.708 1.00 62.50 178 MET A C 1
ATOM 1376 O O . MET A 1 178 ? -5.044 -0.025 19.916 1.00 62.50 178 MET A O 1
ATOM 1380 N N . PRO A 1 179 ? -3.942 -1.009 18.216 1.00 62.94 179 PRO A N 1
ATOM 1381 C CA . PRO A 1 179 ? -2.956 -1.626 19.086 1.00 62.94 179 PRO A CA 1
ATOM 1382 C C . PRO A 1 179 ? -2.070 -0.545 19.728 1.00 62.94 179 PRO A C 1
ATOM 1384 O O . PRO A 1 179 ? -1.956 0.554 19.181 1.00 62.94 179 PRO A O 1
ATOM 1387 N N . PRO A 1 180 ? -1.432 -0.842 20.873 1.00 68.44 180 PRO A N 1
ATOM 1388 C CA . PRO A 1 180 ? -0.591 0.122 21.578 1.00 68.44 180 PRO A CA 1
ATOM 1389 C C . PRO A 1 180 ? 0.482 0.720 20.656 1.00 68.44 180 PRO A C 1
ATOM 1391 O O . PRO A 1 180 ? 1.051 0.006 19.828 1.00 68.44 180 PRO A O 1
ATOM 1394 N N . LEU A 1 181 ? 0.775 2.017 20.831 1.00 72.38 181 LEU A N 1
ATOM 1395 C CA . LEU A 1 181 ? 1.680 2.816 19.982 1.00 72.38 181 LEU A CA 1
ATOM 1396 C C . LEU A 1 181 ? 3.015 2.114 19.692 1.00 72.38 181 LEU A C 1
ATOM 1398 O O . LEU A 1 181 ? 3.471 2.095 18.555 1.00 72.38 181 LEU A O 1
ATOM 1402 N N . MET A 1 182 ? 3.580 1.437 20.692 1.00 73.56 182 MET A N 1
ATOM 1403 C CA . MET A 1 182 ? 4.852 0.718 20.579 1.00 73.56 182 MET A CA 1
ATOM 1404 C C . MET A 1 182 ? 4.833 -0.389 19.505 1.00 73.56 182 MET A C 1
ATOM 1406 O O . MET A 1 182 ? 5.846 -0.657 18.865 1.00 73.56 182 MET A O 1
ATOM 1410 N N . VAL A 1 183 ? 3.676 -1.016 19.261 1.00 75.06 183 VAL A N 1
ATOM 1411 C CA . VAL A 1 183 ? 3.517 -2.007 18.185 1.00 75.06 183 VAL A CA 1
ATOM 1412 C C . VAL A 1 183 ? 3.463 -1.316 16.823 1.00 75.06 183 VAL A C 1
ATOM 1414 O O . VAL A 1 183 ? 4.063 -1.804 15.872 1.00 75.06 183 VAL A O 1
ATOM 1417 N N . GLN A 1 184 ? 2.783 -0.171 16.715 1.00 78.94 184 GLN A N 1
ATOM 1418 C CA . GLN A 1 184 ? 2.720 0.598 15.464 1.00 78.94 184 GLN A CA 1
ATOM 1419 C C . GLN A 1 184 ? 4.094 1.156 15.066 1.00 78.94 184 GLN A C 1
ATOM 1421 O O . GLN A 1 184 ? 4.435 1.164 13.882 1.00 78.94 184 GLN A O 1
ATOM 1426 N N . GLU A 1 185 ? 4.901 1.562 16.046 1.00 84.94 185 GLU A N 1
ATOM 1427 C CA . GLU A 1 185 ? 6.278 2.009 15.831 1.00 84.94 185 GLU A CA 1
ATOM 1428 C C . GLU A 1 185 ? 7.188 0.884 15.317 1.00 84.94 185 GLU A C 1
ATOM 1430 O O . GLU A 1 185 ? 7.932 1.120 14.365 1.00 84.94 185 GLU A O 1
ATOM 1435 N N . ASP A 1 186 ? 7.107 -0.344 15.856 1.00 83.38 186 ASP A N 1
ATOM 1436 C CA . ASP A 1 186 ? 7.899 -1.477 15.328 1.00 83.38 186 ASP A CA 1
ATOM 1437 C C . ASP A 1 186 ? 7.576 -1.737 13.852 1.00 83.38 186 ASP A C 1
ATOM 1439 O O . ASP A 1 186 ? 8.481 -1.904 13.030 1.00 83.38 186 ASP A O 1
ATOM 1443 N N . LEU A 1 187 ? 6.289 -1.681 13.497 1.00 81.12 187 LEU A N 1
ATOM 1444 C CA . LEU A 1 187 ? 5.836 -1.822 12.115 1.00 81.12 187 LEU A CA 1
ATOM 1445 C C . LEU A 1 187 ? 6.368 -0.705 11.220 1.00 81.12 187 LEU A C 1
ATOM 1447 O O . LEU A 1 187 ? 6.855 -0.974 10.119 1.00 81.12 187 LEU A O 1
ATOM 1451 N N . LEU A 1 188 ? 6.311 0.546 11.683 1.00 86.44 188 LEU A N 1
ATOM 1452 C CA . LEU A 1 188 ? 6.861 1.681 10.947 1.00 86.44 188 LEU A CA 1
ATOM 1453 C C . LEU A 1 188 ? 8.365 1.500 10.708 1.00 86.44 188 LEU A C 1
ATOM 1455 O O . LEU A 1 188 ? 8.823 1.600 9.568 1.00 86.44 188 LEU A O 1
ATOM 1459 N N . PHE A 1 189 ? 9.133 1.186 11.752 1.00 88.44 189 PHE A N 1
ATOM 1460 C CA . PHE A 1 189 ? 10.571 0.971 11.618 1.00 88.44 189 PHE A CA 1
ATOM 1461 C C . PHE A 1 189 ? 10.893 -0.216 10.717 1.00 88.44 189 PHE A C 1
ATOM 1463 O O . PHE A 1 189 ? 11.852 -0.150 9.945 1.00 88.44 189 PHE A O 1
ATOM 1470 N N . ARG A 1 190 ? 10.102 -1.288 10.762 1.00 86.38 190 ARG A N 1
ATOM 1471 C CA . ARG A 1 190 ? 10.284 -2.429 9.867 1.00 86.38 190 ARG A CA 1
ATOM 1472 C C . ARG A 1 190 ? 10.015 -2.056 8.413 1.00 86.38 190 ARG A C 1
ATOM 1474 O O . ARG A 1 190 ? 10.835 -2.395 7.562 1.00 86.38 190 ARG A O 1
ATOM 1481 N N . LEU A 1 191 ? 8.943 -1.316 8.129 1.00 85.06 191 LEU A N 1
ATOM 1482 C CA . LEU A 1 191 ? 8.666 -0.807 6.782 1.00 85.06 191 LEU A CA 1
ATOM 1483 C C . LEU A 1 191 ? 9.809 0.078 6.276 1.00 85.06 191 LEU A C 1
ATOM 1485 O O . LEU A 1 191 ? 10.254 -0.106 5.146 1.00 85.06 191 LEU A O 1
ATOM 1489 N N . ILE A 1 192 ? 10.340 0.970 7.121 1.00 90.31 192 ILE A N 1
ATOM 1490 C CA . ILE A 1 192 ? 11.495 1.813 6.778 1.00 90.31 192 ILE A CA 1
ATOM 1491 C C . ILE A 1 192 ? 12.731 0.954 6.481 1.00 90.31 192 ILE A C 1
ATOM 1493 O O . ILE A 1 192 ? 13.405 1.194 5.482 1.00 90.31 192 ILE A O 1
ATOM 1497 N N . ARG A 1 193 ? 13.023 -0.071 7.295 1.00 91.06 193 ARG A N 1
ATOM 1498 C CA . ARG A 1 193 ? 14.163 -0.980 7.063 1.00 91.06 193 ARG A CA 1
ATOM 1499 C C . ARG A 1 193 ? 14.031 -1.738 5.745 1.00 91.06 193 ARG A C 1
ATOM 1501 O O . ARG A 1 193 ? 15.011 -1.829 5.012 1.00 91.06 193 ARG A O 1
ATOM 1508 N N . ILE A 1 194 ? 12.842 -2.259 5.433 1.00 88.94 194 ILE A N 1
ATOM 1509 C CA . ILE A 1 194 ? 12.589 -2.960 4.166 1.00 88.94 194 ILE A CA 1
ATOM 1510 C C . ILE A 1 194 ? 12.723 -1.978 2.998 1.00 88.94 194 ILE A C 1
ATOM 1512 O O . ILE A 1 194 ? 13.441 -2.274 2.048 1.00 88.94 194 ILE A O 1
ATOM 1516 N N . ALA A 1 195 ? 12.101 -0.797 3.081 1.00 89.56 195 ALA A N 1
ATOM 1517 C CA . ALA A 1 195 ? 12.204 0.235 2.049 1.00 89.56 195 ALA A CA 1
ATOM 1518 C C . ALA A 1 195 ? 13.664 0.633 1.793 1.00 89.56 195 ALA A C 1
ATOM 1520 O O . ALA A 1 195 ? 14.093 0.701 0.644 1.00 89.56 195 ALA A O 1
ATOM 1521 N N . PHE A 1 196 ? 14.439 0.835 2.860 1.00 92.12 196 PHE A N 1
ATOM 1522 C CA . PHE A 1 196 ? 15.857 1.167 2.781 1.00 92.12 196 PHE A CA 1
ATOM 1523 C C . PHE A 1 196 ? 16.675 0.037 2.149 1.00 92.12 196 PHE A C 1
ATOM 1525 O O . PHE A 1 196 ? 17.467 0.296 1.250 1.00 92.12 196 PHE A O 1
ATOM 1532 N N . PHE A 1 197 ? 16.455 -1.217 2.554 1.00 93.44 197 PHE A N 1
ATOM 1533 C CA . PHE A 1 197 ? 17.139 -2.370 1.965 1.00 93.44 197 PHE A CA 1
ATOM 1534 C C . PHE A 1 197 ? 16.849 -2.498 0.461 1.00 93.44 197 PHE A C 1
ATOM 1536 O O . PHE A 1 197 ? 17.770 -2.624 -0.348 1.00 93.44 197 PHE A O 1
ATOM 1543 N N . VAL A 1 198 ? 15.578 -2.386 0.067 1.00 89.94 198 VAL A N 1
ATOM 1544 C CA . VAL A 1 198 ? 15.184 -2.398 -1.350 1.00 89.94 198 VAL A CA 1
ATOM 1545 C C . VAL A 1 198 ? 15.812 -1.214 -2.092 1.00 89.94 198 VAL A C 1
ATOM 1547 O O . VAL A 1 198 ? 16.292 -1.387 -3.207 1.00 89.94 198 VAL A O 1
ATOM 1550 N N . LEU A 1 199 ? 15.898 -0.035 -1.468 1.00 92.00 199 LEU A N 1
ATOM 1551 C CA . LEU A 1 199 ? 16.562 1.124 -2.065 1.00 92.00 199 LEU A CA 1
ATOM 1552 C C . LEU A 1 199 ? 18.065 0.882 -2.262 1.00 92.00 199 LEU A C 1
ATOM 1554 O O . LEU A 1 199 ? 18.595 1.209 -3.317 1.00 92.00 199 LEU A O 1
ATOM 1558 N N . THR A 1 200 ? 18.759 0.267 -1.302 1.00 93.56 200 THR A N 1
ATOM 1559 C CA . THR A 1 200 ? 20.192 -0.049 -1.452 1.00 93.56 200 THR A CA 1
ATOM 1560 C C . THR A 1 200 ? 20.463 -1.034 -2.583 1.00 93.56 200 THR A C 1
ATOM 1562 O O . THR A 1 200 ? 21.488 -0.923 -3.249 1.00 93.56 200 THR A O 1
ATOM 1565 N N . LEU A 1 201 ? 19.518 -1.935 -2.865 1.00 91.69 201 LEU A N 1
ATOM 1566 C CA . LEU A 1 201 ? 19.620 -2.866 -3.986 1.00 91.69 201 LEU A CA 1
ATOM 1567 C C . LEU A 1 201 ? 19.609 -2.147 -5.345 1.00 91.69 201 LEU A C 1
ATOM 1569 O O . LEU A 1 201 ? 20.080 -2.713 -6.317 1.00 91.69 201 LEU A O 1
ATOM 1573 N N . THR A 1 202 ? 19.129 -0.899 -5.425 1.00 90.19 202 THR A N 1
ATOM 1574 C CA . THR A 1 202 ? 19.176 -0.120 -6.677 1.00 90.19 202 THR A CA 1
ATOM 1575 C C . THR A 1 202 ? 20.597 0.301 -7.071 1.00 90.19 202 THR A C 1
ATOM 1577 O O . THR A 1 202 ? 20.821 0.649 -8.227 1.00 90.19 202 THR A O 1
ATOM 1580 N N . VAL A 1 203 ? 21.545 0.288 -6.127 1.00 88.25 203 VAL A N 1
ATOM 1581 C CA . VAL A 1 203 ? 22.947 0.689 -6.342 1.00 88.25 203 VAL A CA 1
ATOM 1582 C C . VAL A 1 203 ? 23.793 -0.451 -6.927 1.00 88.25 203 VAL A C 1
ATOM 1584 O O . VAL A 1 203 ? 24.848 -0.184 -7.500 1.00 88.25 203 VAL A O 1
ATOM 1587 N N . ILE A 1 204 ? 23.345 -1.699 -6.765 1.00 82.88 204 ILE A N 1
ATOM 1588 C CA . ILE A 1 204 ? 24.011 -2.918 -7.251 1.00 82.88 204 ILE A CA 1
ATOM 1589 C C . ILE A 1 204 ? 23.547 -3.207 -8.679 1.00 82.88 204 ILE A C 1
ATOM 1591 O O . ILE A 1 204 ? 24.426 -3.498 -9.519 1.00 82.88 204 ILE A O 1
#

Radius of gyration: 18.23 Å; chains: 1; bounding box: 48×34×53 Å